Protein AF-A0AAD9LMV4-F1 (afdb_monomer_lite)

Foldseek 3Di:
DDPVVVVVPCVPDDQPQVVLVVVCVVVVNDQLRDEEEAEAEEQDPPDDPPPPSSVVVVVSVVCCCVVGSHHYDYHYDYQDQPPPPDDCVPDPDDDDDDPPPLADQDDDVNHRLCPVCPVPPLLVVLVVLQRSQPLLNVLLSVLVVPDPDPDDNPVSLVSSVVVVCVVCVVVVVCLLVCPQVVVQQVQQFQADQQDDRRPDGPSRVPSVSQWDQPPVSNGIDGRNSSVVVCVPPVHPPPPPDPDDDPVRGDDDDPPPD

Structure (mmCIF, N/CA/C/O backbone):
data_AF-A0AAD9LMV4-F1
#
_entry.id   AF-A0AAD9LMV4-F1
#
loop_
_atom_site.group_PDB
_atom_site.id
_atom_site.type_symbol
_atom_site.label_atom_id
_atom_site.label_alt_id
_atom_site.label_comp_id
_atom_site.label_asym_id
_atom_site.label_entity_id
_atom_site.label_seq_id
_atom_site.pdbx_PDB_ins_code
_atom_site.Cartn_x
_atom_site.Cartn_y
_atom_site.Cartn_z
_atom_site.occupancy
_atom_site.B_iso_or_equiv
_atom_site.auth_seq_id
_atom_site.auth_comp_id
_atom_site.auth_asym_id
_atom_site.auth_atom_id
_atom_site.pdbx_PDB_model_num
ATOM 1 N N . MET A 1 1 ? -17.462 11.420 -9.280 1.00 41.84 1 MET A N 1
ATOM 2 C CA . MET A 1 1 ? -16.706 12.376 -8.448 1.00 41.84 1 MET A CA 1
ATOM 3 C C . MET A 1 1 ? -15.435 11.658 -8.058 1.00 41.84 1 MET A C 1
ATOM 5 O O . MET A 1 1 ? -15.556 10.585 -7.481 1.00 41.84 1 MET A O 1
ATOM 9 N N . ASP A 1 2 ? -14.271 12.150 -8.474 1.00 49.88 2 ASP A N 1
ATOM 10 C CA . ASP A 1 2 ? -13.002 11.527 -8.088 1.00 49.88 2 ASP A CA 1
ATOM 11 C C . ASP A 1 2 ? -12.680 11.810 -6.609 1.00 49.88 2 ASP A C 1
ATOM 13 O O . ASP A 1 2 ? -13.253 12.704 -5.974 1.00 49.88 2 ASP A O 1
ATOM 17 N N . TRP A 1 3 ? -11.806 10.983 -6.038 1.00 44.72 3 TRP A N 1
ATOM 18 C CA . TRP A 1 3 ? -11.438 11.052 -4.625 1.00 44.72 3 TRP A CA 1
ATOM 19 C C . TRP A 1 3 ? -10.753 12.373 -4.261 1.00 44.72 3 TRP A C 1
ATOM 21 O O . TRP A 1 3 ? -10.958 12.883 -3.162 1.00 44.72 3 TRP A O 1
ATOM 31 N N . GLU A 1 4 ? -9.983 12.966 -5.176 1.00 46.62 4 GLU A N 1
ATOM 32 C CA . GLU A 1 4 ? -9.298 14.237 -4.928 1.00 46.62 4 GLU A CA 1
ATOM 33 C C . GLU A 1 4 ? -10.304 15.375 -4.752 1.00 46.62 4 GLU A C 1
ATOM 35 O O . GLU A 1 4 ? -10.246 16.091 -3.751 1.00 46.62 4 GLU A O 1
ATOM 40 N N . SER A 1 5 ? -11.300 15.453 -5.633 1.00 61.81 5 SER A N 1
ATOM 41 C CA . SER A 1 5 ? -12.423 16.387 -5.546 1.00 61.81 5 SER A CA 1
ATOM 42 C C . SER A 1 5 ? -13.204 16.215 -4.242 1.00 61.81 5 SER A C 1
ATOM 44 O O . SER A 1 5 ? -13.506 17.195 -3.566 1.00 61.81 5 SER A O 1
ATOM 46 N N . PHE A 1 6 ? -13.494 14.968 -3.851 1.00 61.12 6 PHE A N 1
ATOM 47 C CA . PHE A 1 6 ? -14.216 14.667 -2.610 1.00 61.12 6 PHE A CA 1
ATOM 48 C C . PHE A 1 6 ? -13.395 15.008 -1.353 1.00 61.12 6 PHE A C 1
ATOM 50 O O . PHE A 1 6 ? -13.915 15.563 -0.385 1.00 61.12 6 PHE A O 1
ATOM 57 N N . SER A 1 7 ? -12.094 14.711 -1.365 1.00 54.44 7 SER A N 1
ATOM 58 C CA . SER A 1 7 ? -11.191 14.952 -0.235 1.00 54.44 7 SER A CA 1
ATOM 59 C C . SER A 1 7 ? -10.903 16.434 0.011 1.00 54.44 7 SER A C 1
ATOM 61 O O . SER A 1 7 ? -10.583 16.802 1.134 1.00 54.44 7 SER A O 1
ATOM 63 N N . GLN A 1 8 ? -11.042 17.303 -0.992 1.00 64.12 8 GLN A N 1
ATOM 64 C CA . GLN A 1 8 ? -10.885 18.750 -0.808 1.00 64.12 8 GLN A CA 1
ATOM 65 C C . GLN A 1 8 ? -12.182 19.446 -0.376 1.00 64.12 8 GLN A C 1
ATOM 67 O O . GLN A 1 8 ? -12.148 20.572 0.125 1.00 64.12 8 GLN A O 1
ATOM 72 N N . GLU A 1 9 ? -13.330 18.784 -0.520 1.00 76.88 9 GLU A N 1
ATOM 73 C CA . GLU A 1 9 ? -14.634 19.329 -0.155 1.00 76.88 9 GLU A CA 1
ATOM 74 C C . GLU A 1 9 ? -14.881 19.159 1.356 1.00 76.88 9 GLU A C 1
ATOM 76 O O . GLU A 1 9 ? -15.645 18.305 1.806 1.00 76.88 9 GLU A O 1
ATOM 81 N N . THR A 1 10 ? -14.220 19.994 2.164 1.00 67.06 10 THR A N 1
ATOM 82 C CA . THR A 1 10 ? -14.278 19.959 3.641 1.00 67.06 10 THR A CA 1
ATOM 83 C C . THR A 1 10 ? -15.691 20.073 4.212 1.00 67.06 10 THR A C 1
ATOM 85 O O . THR A 1 10 ? -15.947 19.603 5.316 1.00 67.06 10 THR A O 1
ATOM 88 N N . SER A 1 11 ? -16.643 20.624 3.455 1.00 71.88 11 SER A N 1
ATOM 89 C CA . SER A 1 11 ? -18.068 20.655 3.813 1.00 71.88 11 SER A CA 1
ATOM 90 C C . SER A 1 11 ? -18.722 19.267 3.873 1.00 71.88 11 SER A C 1
ATOM 92 O O . SER A 1 11 ? -19.758 19.103 4.521 1.00 71.88 11 SER A O 1
ATOM 94 N N . ARG A 1 12 ? -18.133 18.264 3.210 1.00 67.00 12 ARG A N 1
ATOM 95 C CA . ARG A 1 12 ? -18.584 16.863 3.228 1.00 67.00 12 ARG A CA 1
ATOM 96 C C . ARG A 1 12 ? -17.875 16.026 4.277 1.00 67.00 12 ARG A C 1
ATOM 98 O O . ARG A 1 12 ? -18.306 14.908 4.555 1.00 67.00 12 ARG A O 1
ATOM 105 N N . HIS A 1 13 ? -16.810 16.555 4.867 1.00 73.31 13 HIS A N 1
ATOM 106 C CA . HIS A 1 13 ? -16.112 15.884 5.948 1.00 73.31 13 HIS A CA 1
ATOM 107 C C . HIS A 1 13 ? -16.922 16.045 7.222 1.00 73.31 13 HIS A C 1
ATOM 109 O O . HIS A 1 13 ? -17.438 17.115 7.540 1.00 73.31 13 HIS A O 1
ATOM 115 N N . CYS A 1 14 ? -17.053 14.962 7.966 1.00 72.50 14 CYS A N 1
ATOM 116 C CA . CYS A 1 14 ? -17.648 15.009 9.283 1.00 72.50 14 CYS A CA 1
ATOM 117 C C . CYS A 1 14 ? -16.871 14.088 10.206 1.00 72.50 14 CYS A C 1
ATOM 119 O O . CYS A 1 14 ? -16.220 13.141 9.765 1.00 72.50 14 CYS A O 1
ATOM 121 N N . MET A 1 15 ? -16.918 14.402 11.496 1.00 71.81 15 MET A N 1
ATOM 122 C CA . MET A 1 15 ? -16.368 13.508 12.501 1.00 71.81 15 MET A CA 1
ATOM 123 C C . MET A 1 15 ? -17.096 12.161 12.443 1.00 71.81 15 MET A C 1
ATOM 125 O O . MET A 1 15 ? -18.303 12.149 12.181 1.00 71.81 15 MET A O 1
ATOM 129 N N . PRO A 1 16 ? -16.409 11.038 12.714 1.00 71.94 16 PRO A N 1
ATOM 130 C CA . PRO A 1 16 ? -17.022 9.711 12.671 1.00 71.94 16 PRO A CA 1
ATOM 131 C C . PRO A 1 16 ? -18.323 9.604 13.484 1.00 71.94 16 PRO A C 1
ATOM 133 O O . PRO A 1 16 ? -19.300 9.022 13.021 1.00 71.94 16 PRO A O 1
ATOM 136 N N . SER A 1 17 ? -18.388 10.253 14.650 1.00 74.62 17 SER A N 1
ATOM 137 C CA . SER A 1 17 ? -19.598 10.328 15.479 1.00 74.62 17 SER A CA 1
ATOM 138 C C . SER A 1 17 ? -20.761 11.043 14.778 1.00 74.62 17 SER A C 1
ATOM 140 O O . SER A 1 17 ? -21.892 10.561 14.788 1.00 74.62 17 SER A O 1
ATOM 142 N N . ALA A 1 18 ? -20.490 12.156 14.096 1.00 81.88 18 ALA A N 1
ATOM 143 C CA . ALA A 1 18 ? -21.489 12.877 13.312 1.0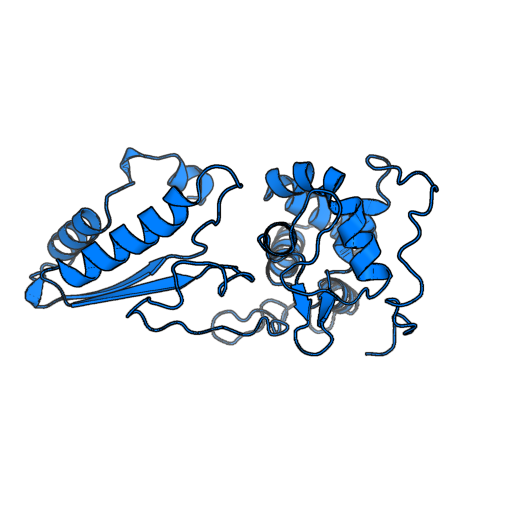0 81.88 18 ALA A CA 1
ATOM 144 C C . ALA A 1 18 ? -21.947 12.082 12.074 1.00 81.88 18 ALA A C 1
ATOM 146 O O . ALA A 1 18 ? -23.105 12.196 11.670 1.00 81.88 18 ALA A O 1
ATOM 147 N N . ALA A 1 19 ? -21.070 11.260 11.487 1.00 81.69 19 ALA A N 1
ATOM 148 C CA . ALA A 1 19 ? -21.434 10.360 10.394 1.00 81.69 19 ALA A CA 1
ATOM 149 C C . ALA A 1 19 ? -22.445 9.296 10.854 1.00 81.69 19 ALA A C 1
ATOM 151 O O . ALA A 1 19 ? -23.429 9.047 10.161 1.00 81.69 19 ALA A O 1
ATOM 152 N N . ILE A 1 20 ? -22.249 8.723 12.045 1.00 83.56 20 ILE A N 1
ATOM 153 C CA . ILE A 1 20 ? -23.156 7.730 12.640 1.00 83.56 20 ILE A CA 1
ATOM 154 C C . ILE A 1 20 ? -24.546 8.330 12.911 1.00 83.56 20 ILE A C 1
ATOM 156 O O . ILE A 1 20 ? -25.556 7.717 12.567 1.00 83.56 20 ILE A O 1
ATOM 160 N N . VAL A 1 21 ? -24.614 9.554 13.448 1.00 84.69 21 VAL A N 1
ATOM 161 C CA . VAL A 1 21 ? -25.894 10.257 13.667 1.00 84.69 21 VAL A CA 1
ATOM 162 C C . VAL A 1 21 ? -26.628 10.485 12.344 1.00 84.69 21 VAL A C 1
ATOM 164 O O . VAL A 1 21 ? -27.806 10.151 12.227 1.00 84.69 21 VAL A O 1
ATOM 167 N N . LYS A 1 22 ? -25.920 10.959 11.311 1.00 85.06 22 LYS A N 1
ATOM 168 C CA . LYS A 1 22 ? -26.497 11.110 9.966 1.00 85.06 22 LYS A CA 1
ATOM 169 C C . LYS A 1 22 ? -26.985 9.780 9.388 1.00 85.06 22 LYS A C 1
ATOM 171 O O . LYS A 1 22 ? -28.022 9.747 8.735 1.00 85.06 22 LYS A O 1
ATOM 176 N N . LEU A 1 23 ? -26.272 8.677 9.623 1.00 83.88 23 LEU A N 1
ATOM 177 C CA . LEU A 1 23 ? -26.709 7.349 9.180 1.00 83.88 23 LEU A CA 1
ATOM 178 C C . LEU A 1 23 ? -28.004 6.915 9.881 1.00 83.88 23 LEU A C 1
ATOM 180 O O . LEU A 1 23 ? -28.893 6.387 9.215 1.00 83.88 23 LEU A O 1
ATOM 184 N N . SER A 1 24 ? -28.149 7.181 11.181 1.00 86.44 24 SER A N 1
ATOM 185 C CA . SER A 1 24 ? -29.401 6.955 11.926 1.00 86.44 24 SER A CA 1
ATOM 186 C C . SER A 1 24 ? -30.565 7.744 11.320 1.00 86.44 24 SER A C 1
ATOM 188 O O . SER A 1 24 ? -31.634 7.187 11.078 1.00 86.44 24 SER A O 1
ATOM 190 N N . GLU A 1 25 ? -30.354 9.023 10.999 1.00 88.12 25 GLU A N 1
ATOM 191 C CA . GLU A 1 25 ? -31.371 9.870 10.355 1.00 88.12 25 GLU A CA 1
ATOM 192 C C . GLU A 1 25 ? -31.777 9.350 8.969 1.00 88.12 25 GLU A C 1
ATOM 194 O O . GLU A 1 25 ? -32.965 9.249 8.667 1.00 88.12 25 GLU A O 1
ATOM 199 N N . VAL A 1 26 ? -30.800 8.986 8.133 1.00 88.06 26 VAL A N 1
ATOM 200 C CA . VAL A 1 26 ? -31.040 8.504 6.762 1.00 88.06 26 VAL A CA 1
ATOM 201 C C . VAL A 1 26 ? -31.733 7.143 6.752 1.00 88.06 26 VAL A C 1
ATOM 203 O O . VAL A 1 26 ? -32.603 6.897 5.918 1.00 88.06 26 VAL A O 1
ATOM 206 N N . THR A 1 27 ? -31.354 6.249 7.664 1.00 85.69 27 THR A N 1
ATOM 207 C CA . THR A 1 27 ? -31.910 4.888 7.732 1.00 85.69 27 THR A CA 1
ATOM 208 C C . THR A 1 27 ? -33.190 4.803 8.561 1.00 85.69 27 THR A C 1
ATOM 210 O O . THR A 1 27 ? -33.843 3.761 8.555 1.00 85.69 27 THR A O 1
ATOM 213 N N . GLY A 1 28 ? -33.546 5.862 9.299 1.00 85.94 28 GLY A N 1
ATOM 214 C CA . GLY A 1 28 ? -34.657 5.856 10.254 1.00 85.94 28 GLY A CA 1
ATOM 215 C C . GLY A 1 28 ? -34.473 4.859 11.403 1.00 85.94 28 GLY A C 1
ATOM 216 O O . GLY A 1 28 ? -35.443 4.514 12.079 1.00 85.94 28 GLY A O 1
ATOM 217 N N . THR A 1 29 ? -33.250 4.364 11.607 1.00 88.50 29 THR A N 1
ATOM 218 C CA . THR A 1 29 ? -32.925 3.364 12.627 1.00 88.50 29 THR A CA 1
ATOM 219 C C . THR A 1 29 ? -32.357 4.074 13.841 1.00 88.50 29 THR A C 1
ATOM 221 O O . THR A 1 29 ? -31.493 4.931 13.704 1.00 88.50 29 THR A O 1
ATOM 224 N N . ARG A 1 30 ? -32.827 3.730 15.043 1.00 86.94 30 ARG A N 1
ATOM 225 C CA . ARG A 1 30 ? -32.266 4.293 16.277 1.00 86.94 30 ARG A CA 1
ATOM 226 C C . ARG A 1 30 ? -30.834 3.805 16.448 1.00 86.94 30 ARG A C 1
ATOM 228 O O . ARG A 1 30 ? -30.566 2.634 16.211 1.00 86.94 30 ARG A O 1
ATOM 235 N N . LEU A 1 31 ? -29.953 4.667 16.949 1.00 85.38 31 LEU A N 1
ATOM 236 C CA . LEU A 1 31 ? -28.535 4.353 17.157 1.00 85.38 31 LEU A CA 1
ATOM 237 C C . LEU A 1 31 ? -28.312 3.021 17.891 1.00 85.38 31 LEU A C 1
ATOM 239 O O . LEU A 1 31 ? -27.536 2.194 17.434 1.00 85.38 31 LEU A O 1
ATOM 243 N N . GLN A 1 32 ? -29.062 2.765 18.961 1.00 88.00 32 GLN A N 1
ATOM 244 C CA . GLN A 1 32 ? -28.961 1.543 19.774 1.00 88.00 32 GLN A CA 1
ATOM 245 C C . GLN A 1 32 ? -29.285 0.250 19.008 1.00 88.00 32 GLN A C 1
ATOM 247 O O . GLN A 1 32 ? -28.836 -0.826 19.395 1.00 88.00 32 GLN A O 1
ATOM 252 N N . ASP A 1 33 ? -30.051 0.360 17.922 1.00 88.88 33 ASP A N 1
ATOM 253 C CA . ASP A 1 33 ? -30.461 -0.759 17.075 1.00 88.88 33 ASP A CA 1
ATOM 254 C C . ASP A 1 33 ? -29.509 -0.933 15.865 1.00 88.88 33 ASP A C 1
ATOM 256 O O . ASP A 1 33 ? -29.698 -1.833 15.045 1.00 88.88 33 ASP A O 1
ATOM 260 N N . MET A 1 34 ? -28.486 -0.075 15.723 1.00 87.75 34 MET A N 1
ATOM 261 C CA . MET A 1 34 ? -27.551 -0.084 14.595 1.00 87.75 34 MET A CA 1
ATOM 262 C C . MET A 1 34 ? -26.262 -0.858 14.895 1.00 87.75 34 MET A C 1
ATOM 264 O O . MET A 1 34 ? -25.656 -0.732 15.960 1.00 87.75 34 MET A O 1
ATOM 268 N N . CYS A 1 35 ? -25.795 -1.586 13.879 1.00 87.88 35 CYS A N 1
ATOM 269 C CA . CYS A 1 35 ? -24.441 -2.122 13.782 1.00 87.88 35 CYS A CA 1
ATOM 270 C C . CYS A 1 35 ? -23.691 -1.364 12.682 1.00 87.88 35 CYS A C 1
ATOM 272 O O . CYS A 1 35 ? -24.120 -1.369 11.526 1.00 87.88 35 CYS A O 1
ATOM 274 N N . VAL A 1 36 ? -22.564 -0.743 13.023 1.00 83.44 36 VAL A N 1
ATOM 275 C CA . VAL A 1 36 ? -21.731 0.020 12.089 1.00 83.44 36 VAL A CA 1
ATOM 276 C C . VAL A 1 36 ? -20.363 -0.641 11.978 1.00 83.44 36 VAL A C 1
ATOM 278 O O . VAL A 1 36 ? -19.633 -0.738 12.960 1.00 83.44 36 VAL A O 1
ATOM 281 N N . ILE A 1 37 ? -19.996 -1.062 10.768 1.00 84.62 37 ILE A N 1
ATOM 282 C CA . ILE A 1 37 ? -18.627 -1.477 10.449 1.00 84.62 37 ILE A CA 1
ATOM 283 C C . ILE A 1 37 ? -17.936 -0.285 9.791 1.00 84.62 37 ILE A C 1
ATOM 285 O O . ILE A 1 37 ? -18.273 0.098 8.670 1.00 84.62 37 ILE A O 1
ATOM 289 N N . LEU A 1 38 ? -17.000 0.325 10.511 1.00 82.31 38 LEU A N 1
ATOM 290 C CA . LEU A 1 38 ? -16.216 1.458 10.043 1.00 82.31 38 LEU A CA 1
ATOM 291 C C . LEU A 1 38 ? -14.875 0.957 9.505 1.00 82.31 38 LEU A C 1
ATOM 293 O O . LEU A 1 38 ? -13.986 0.611 10.278 1.00 82.31 38 LEU A O 1
ATOM 297 N N . CYS A 1 39 ? -14.721 0.951 8.184 1.00 79.38 39 CYS A N 1
ATOM 298 C CA . CYS A 1 39 ? -13.455 0.625 7.533 1.00 79.38 39 CYS A CA 1
ATOM 299 C C . CYS A 1 39 ? -12.652 1.907 7.278 1.00 79.38 39 CYS A C 1
ATOM 301 O O . CYS A 1 39 ? -13.062 2.749 6.478 1.00 79.38 39 CYS A O 1
ATOM 303 N N . VAL A 1 40 ? -11.509 2.048 7.945 1.00 74.94 40 VAL A N 1
ATOM 304 C CA . VAL A 1 40 ? -10.547 3.133 7.729 1.00 74.94 40 VAL A CA 1
ATOM 305 C C . VAL A 1 40 ? -9.370 2.580 6.940 1.00 74.94 40 VAL A C 1
ATOM 307 O O . VAL A 1 40 ? -8.532 1.854 7.474 1.00 74.94 40 VAL A O 1
ATOM 310 N N . ASP A 1 41 ? -9.322 2.906 5.653 1.00 67.31 41 ASP A N 1
ATOM 311 C CA . ASP A 1 41 ? -8.237 2.462 4.786 1.00 67.31 41 ASP A CA 1
ATOM 312 C C . ASP A 1 41 ? -7.026 3.403 4.873 1.00 67.31 41 ASP A C 1
ATOM 314 O O . ASP A 1 41 ? -7.177 4.627 4.919 1.00 67.31 41 ASP A O 1
ATOM 318 N N . ARG A 1 42 ? -5.824 2.817 4.868 1.00 60.56 42 ARG A N 1
ATOM 319 C CA . ARG A 1 42 ? -4.518 3.490 4.800 1.00 60.56 42 ARG A CA 1
ATOM 320 C C . ARG A 1 42 ? -4.347 4.593 5.840 1.00 60.56 42 ARG A C 1
ATOM 322 O O . ARG A 1 42 ? -4.086 5.741 5.477 1.00 60.56 42 ARG A O 1
ATOM 329 N N . LEU A 1 43 ? -4.429 4.249 7.126 1.00 65.56 43 LEU A N 1
ATOM 330 C CA . LEU A 1 43 ? -4.032 5.168 8.194 1.00 65.56 43 LEU A CA 1
ATOM 331 C C . LEU A 1 43 ? -2.576 5.600 7.942 1.00 65.56 43 LEU A C 1
ATOM 333 O O . LEU A 1 43 ? -1.666 4.765 8.003 1.00 65.56 43 LEU A O 1
ATOM 337 N N . PRO A 1 44 ? -2.328 6.870 7.580 1.00 53.59 44 PRO A N 1
ATOM 338 C CA . PRO A 1 44 ? -1.008 7.267 7.150 1.00 53.59 44 PRO A CA 1
ATOM 339 C C . PRO A 1 44 ? -0.114 7.380 8.382 1.00 53.59 44 PRO A C 1
ATOM 341 O O . PRO A 1 44 ? -0.355 8.221 9.246 1.00 53.59 44 PRO A O 1
ATOM 344 N N . LYS A 1 45 ? 0.989 6.627 8.416 1.00 53.06 45 LYS A N 1
ATOM 345 C CA . LYS A 1 45 ? 2.186 7.066 9.145 1.00 53.06 45 LYS A CA 1
ATOM 346 C C . LYS A 1 45 ? 2.764 8.243 8.346 1.00 53.06 45 LYS A C 1
ATOM 348 O O . LYS A 1 45 ? 3.685 8.083 7.546 1.00 53.06 45 LYS A O 1
ATOM 353 N N . ARG A 1 46 ? 2.084 9.400 8.392 1.00 44.16 46 ARG A N 1
ATOM 354 C CA . ARG A 1 46 ? 2.542 10.622 7.714 1.00 44.16 46 ARG A CA 1
ATOM 355 C C . ARG A 1 46 ? 3.896 11.008 8.303 1.00 44.16 46 ARG A C 1
ATOM 357 O O . ARG A 1 46 ? 4.190 10.694 9.448 1.00 44.16 46 ARG A O 1
ATOM 364 N N . ASP A 1 47 ? 4.723 11.612 7.458 1.00 42.53 47 ASP A N 1
ATOM 365 C CA . ASP A 1 47 ? 6.145 11.863 7.681 1.00 42.53 47 ASP A CA 1
ATOM 366 C C . ASP A 1 47 ? 6.513 12.219 9.139 1.00 42.53 47 ASP A C 1
ATOM 368 O O . ASP A 1 47 ? 6.027 13.215 9.655 1.00 42.53 47 ASP A O 1
ATOM 372 N N . PHE A 1 48 ? 7.368 11.383 9.746 1.00 46.09 48 PHE A N 1
ATOM 373 C CA . PHE A 1 48 ? 8.544 11.588 10.629 1.00 46.09 48 PHE A CA 1
ATOM 374 C C . PHE A 1 48 ? 8.615 12.713 11.669 1.00 46.09 48 PHE A C 1
ATOM 376 O O . PHE A 1 48 ? 9.527 12.678 12.489 1.00 46.09 48 PHE A O 1
ATOM 383 N N . GLU A 1 49 ? 7.717 13.687 11.685 1.00 42.91 49 GLU A N 1
ATOM 384 C CA . GLU A 1 49 ? 7.771 14.805 12.625 1.00 42.91 49 GLU A CA 1
ATOM 385 C C . GLU A 1 49 ? 6.645 14.762 13.661 1.00 42.91 49 GLU A C 1
ATOM 387 O O . GLU A 1 49 ? 6.832 15.296 14.748 1.00 42.91 49 GLU A O 1
ATOM 392 N N . ASN A 1 50 ? 5.529 14.070 13.389 1.00 43.31 50 ASN A N 1
ATOM 393 C CA . ASN A 1 50 ? 4.403 13.961 14.321 1.00 43.31 50 ASN A CA 1
ATOM 394 C C . ASN A 1 50 ? 3.812 12.539 14.347 1.00 43.31 50 ASN A C 1
ATOM 396 O O . ASN A 1 50 ? 2.758 12.288 13.762 1.00 43.31 50 ASN A O 1
ATOM 400 N N . ASP A 1 51 ? 4.422 11.624 15.110 1.00 50.25 51 ASP A N 1
ATOM 401 C CA . ASP A 1 51 ? 3.800 10.331 15.480 1.00 50.25 51 ASP A CA 1
ATOM 402 C C . ASP A 1 51 ? 2.394 10.511 16.106 1.00 50.25 51 ASP A C 1
ATOM 404 O O . ASP A 1 51 ? 1.555 9.609 16.081 1.00 50.25 51 ASP A O 1
ATOM 408 N N . LEU A 1 52 ? 2.111 11.714 16.615 1.00 53.50 52 LEU A N 1
ATOM 409 C CA . LEU A 1 52 ? 0.833 12.155 17.173 1.00 53.50 52 LEU A CA 1
ATOM 410 C C . LEU A 1 52 ? -0.373 11.971 16.237 1.00 53.50 52 LEU A C 1
ATOM 412 O O . LEU A 1 52 ? -1.461 11.707 16.741 1.00 53.50 52 LEU A O 1
ATOM 416 N N . ASP A 1 53 ? -0.219 12.072 14.913 1.00 62.75 53 ASP A N 1
ATOM 417 C CA . ASP A 1 53 ? -1.373 12.025 13.998 1.00 62.75 53 ASP A CA 1
ATOM 418 C C . ASP A 1 53 ? -1.916 10.598 13.815 1.00 62.75 53 ASP A C 1
ATOM 420 O O . ASP A 1 53 ? -3.131 10.389 13.792 1.00 62.75 53 ASP A O 1
ATOM 424 N N . PHE A 1 54 ? -1.031 9.597 13.734 1.00 68.62 54 PHE A N 1
ATOM 425 C CA . PHE A 1 54 ? -1.433 8.190 13.624 1.00 68.62 54 PHE A CA 1
ATOM 426 C C . PHE A 1 54 ? -2.072 7.700 14.927 1.00 68.62 54 PHE A C 1
ATOM 428 O O . PHE A 1 54 ? -3.193 7.188 14.922 1.00 68.62 54 PHE A O 1
ATOM 435 N N . TYR A 1 55 ? -1.387 7.907 16.057 1.00 70.31 55 TYR A N 1
ATOM 436 C CA . TYR A 1 55 ? -1.897 7.495 17.365 1.00 70.31 55 TYR A CA 1
ATOM 437 C C . TYR A 1 55 ? -3.121 8.307 17.790 1.00 70.31 55 TYR A C 1
ATOM 439 O O . TYR A 1 55 ? -4.031 7.755 18.402 1.00 70.31 55 TYR A O 1
ATOM 447 N N . GLY A 1 56 ? -3.200 9.583 17.408 1.00 70.50 56 GLY A N 1
ATOM 448 C CA . GLY A 1 56 ? -4.389 10.408 17.596 1.00 70.50 56 GLY A CA 1
ATOM 449 C C . GLY A 1 56 ? -5.592 9.874 16.821 1.00 70.50 56 GLY A C 1
ATOM 450 O O . GLY A 1 56 ? -6.681 9.768 17.382 1.00 70.50 56 GLY A O 1
ATOM 451 N N . ALA A 1 57 ? -5.401 9.464 15.563 1.00 74.62 57 ALA A N 1
ATOM 452 C CA . ALA A 1 57 ? -6.459 8.846 14.769 1.00 74.62 57 ALA A CA 1
ATOM 453 C C . ALA A 1 57 ? -6.893 7.485 15.340 1.00 74.62 57 ALA A C 1
ATOM 455 O O . ALA A 1 57 ? -8.090 7.214 15.433 1.00 74.62 57 ALA A O 1
ATOM 456 N N . LEU A 1 58 ? -5.948 6.652 15.786 1.00 75.94 58 LEU A N 1
ATOM 457 C CA . LEU A 1 58 ? -6.264 5.382 16.438 1.00 75.94 58 LEU A CA 1
ATOM 458 C C . LEU A 1 58 ? -7.009 5.587 17.767 1.00 75.94 58 LEU A C 1
ATOM 460 O O . LEU A 1 58 ? -8.000 4.905 18.024 1.00 75.94 58 LEU A O 1
ATOM 464 N N . ASN A 1 59 ? -6.577 6.551 18.584 1.00 76.06 59 ASN A N 1
ATOM 465 C CA . ASN A 1 59 ? -7.245 6.893 19.836 1.00 76.06 59 ASN A CA 1
ATOM 466 C C . ASN A 1 59 ? -8.659 7.430 19.584 1.00 76.06 59 ASN A C 1
ATOM 468 O O . ASN A 1 59 ? -9.594 6.997 20.244 1.00 76.06 59 ASN A O 1
ATOM 472 N N . ALA A 1 60 ? -8.850 8.286 18.577 1.00 77.94 60 ALA A N 1
ATOM 473 C CA . ALA A 1 60 ? -10.175 8.771 18.192 1.00 77.94 60 ALA A CA 1
ATOM 474 C C . ALA A 1 60 ? -11.113 7.633 17.746 1.00 77.94 60 ALA A C 1
ATOM 476 O O . ALA A 1 60 ? -12.304 7.651 18.058 1.00 77.94 60 ALA A O 1
ATOM 477 N N . LEU A 1 61 ? -10.592 6.619 17.044 1.00 80.12 61 LEU A N 1
ATOM 478 C CA . LEU A 1 61 ? -11.363 5.421 16.690 1.00 80.12 61 LEU A CA 1
ATOM 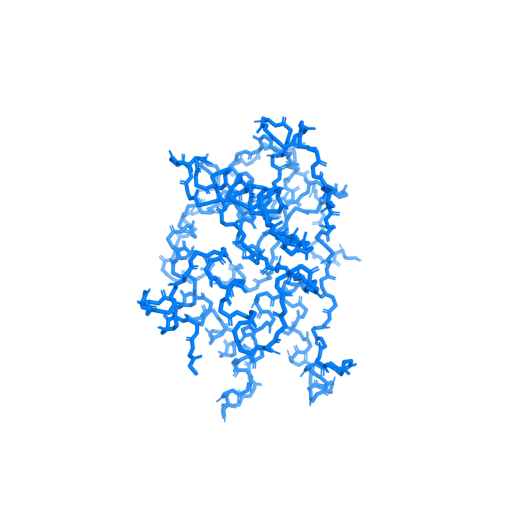479 C C . LEU A 1 61 ? -11.694 4.571 17.919 1.00 80.12 61 LEU A C 1
ATOM 481 O O . LEU A 1 61 ? -12.822 4.097 18.044 1.00 80.12 61 LEU A O 1
ATOM 485 N N . ALA A 1 62 ? -10.742 4.395 18.835 1.00 78.19 62 ALA A N 1
ATOM 486 C CA . ALA A 1 62 ? -10.972 3.674 20.082 1.00 78.19 62 ALA A CA 1
ATOM 487 C C . ALA A 1 62 ? -12.019 4.385 20.955 1.00 78.19 62 ALA A C 1
ATOM 489 O O . ALA A 1 62 ? -12.947 3.750 21.451 1.00 78.19 62 ALA A O 1
ATOM 490 N N . GLU A 1 63 ? -11.921 5.707 21.093 1.00 80.06 63 GLU A N 1
ATOM 491 C CA . GLU A 1 63 ? -12.915 6.537 21.771 1.00 80.06 63 GLU A CA 1
ATOM 492 C C . GLU A 1 63 ? -14.287 6.410 21.109 1.00 80.06 63 GLU A C 1
ATOM 494 O O . GLU A 1 63 ? -15.276 6.223 21.813 1.00 80.06 63 GLU A O 1
ATOM 499 N N . LEU A 1 64 ? -14.366 6.431 19.774 1.00 83.00 64 LEU A N 1
ATOM 500 C CA . LEU A 1 64 ? -15.621 6.223 19.050 1.00 83.00 64 LEU A CA 1
ATOM 501 C C . LEU A 1 64 ? -16.256 4.871 19.387 1.00 83.00 64 LEU A C 1
ATOM 503 O O . LEU A 1 64 ? -17.435 4.821 19.721 1.00 83.00 64 LEU A O 1
ATOM 507 N N . VAL A 1 65 ? -15.486 3.783 19.316 1.00 83.88 65 VAL A N 1
ATOM 508 C CA . VAL A 1 65 ? -15.976 2.433 19.637 1.00 83.88 65 VAL A CA 1
ATOM 509 C C . VAL A 1 65 ? -16.450 2.356 21.090 1.00 83.88 65 VAL A C 1
ATOM 511 O O . VAL A 1 65 ? -17.493 1.770 21.360 1.00 83.88 65 VAL A O 1
ATOM 514 N N . ASN A 1 66 ? -15.725 2.987 22.016 1.00 82.50 66 ASN A N 1
ATOM 515 C CA . ASN A 1 66 ? -16.031 2.935 23.446 1.00 82.50 66 ASN A CA 1
ATOM 516 C C . ASN A 1 66 ? -17.199 3.839 23.870 1.00 82.50 66 ASN A C 1
ATOM 518 O O . ASN A 1 66 ? -17.841 3.563 24.881 1.00 82.50 66 ASN A O 1
ATOM 522 N N . THR A 1 67 ? -17.449 4.934 23.149 1.00 83.00 67 THR A N 1
ATOM 523 C CA . THR A 1 67 ? -18.444 5.957 23.529 1.00 83.00 67 THR A CA 1
ATOM 524 C C . THR A 1 67 ? -19.712 5.930 22.682 1.00 83.00 67 THR A C 1
ATOM 526 O O . THR A 1 67 ? -20.669 6.631 23.010 1.00 83.00 67 THR A O 1
ATOM 529 N N . SER A 1 68 ? -19.743 5.145 21.603 1.00 82.19 68 SER A N 1
ATOM 530 C CA . SER A 1 68 ? -20.906 5.085 20.723 1.00 82.19 68 SER A CA 1
ATOM 531 C C . SER A 1 68 ? -22.100 4.402 21.391 1.00 82.19 68 SER A C 1
ATOM 533 O O . SER A 1 68 ? -21.971 3.383 22.066 1.00 82.19 68 SER A O 1
ATOM 535 N N . GLU A 1 69 ? -23.293 4.941 21.141 1.00 84.38 69 GLU A N 1
ATOM 536 C CA . GLU A 1 69 ? -24.558 4.301 21.517 1.00 84.38 69 GLU A CA 1
ATOM 537 C C . GLU A 1 69 ? -24.936 3.143 20.581 1.00 84.38 69 GLU A C 1
ATOM 539 O O . GLU A 1 69 ? -25.787 2.328 20.934 1.00 84.38 69 GLU A O 1
ATOM 544 N N . CYS A 1 70 ? -24.329 3.067 19.390 1.00 85.31 70 CYS A N 1
ATOM 545 C CA . CYS A 1 70 ? -24.501 1.953 18.459 1.00 85.31 70 CYS A CA 1
ATOM 546 C C . CYS A 1 70 ? -23.368 0.931 18.596 1.00 85.31 70 CYS A C 1
ATOM 548 O O . CYS A 1 70 ? -22.263 1.269 19.023 1.00 85.31 70 CYS A O 1
ATOM 550 N N . TRP A 1 71 ? -23.592 -0.309 18.156 1.00 85.81 71 TRP A N 1
ATOM 551 C CA . TRP A 1 71 ? -22.515 -1.298 18.109 1.00 85.81 71 TRP A CA 1
ATOM 552 C C . TRP A 1 71 ? -21.566 -0.968 16.949 1.00 85.81 71 TRP A C 1
ATOM 554 O O . TRP A 1 71 ? -21.972 -1.003 15.786 1.00 85.81 71 TRP A O 1
ATOM 564 N N . VAL A 1 72 ? -20.318 -0.596 17.254 1.00 84.12 72 VAL A N 1
ATOM 565 C CA . VAL A 1 72 ? -19.313 -0.194 16.255 1.00 84.12 72 VAL A CA 1
ATOM 566 C C . VAL A 1 72 ? -18.168 -1.198 16.214 1.00 84.12 72 VAL A C 1
ATOM 568 O O . VAL A 1 72 ? -17.553 -1.491 17.236 1.00 84.12 72 VAL A O 1
ATOM 571 N N . ILE A 1 73 ? -17.829 -1.658 15.012 1.00 83.56 73 ILE A N 1
ATOM 572 C CA . ILE A 1 73 ? -16.573 -2.352 14.723 1.00 83.56 73 ILE A CA 1
ATOM 573 C C . ILE A 1 73 ? -15.734 -1.419 13.853 1.00 83.56 73 ILE A C 1
ATOM 575 O O . ILE A 1 73 ? -16.087 -1.168 12.703 1.00 83.56 73 ILE A O 1
ATOM 579 N N . ALA A 1 74 ? -14.626 -0.906 14.387 1.00 80.94 74 ALA A N 1
ATOM 580 C CA . ALA A 1 74 ? -13.655 -0.147 13.606 1.00 80.94 74 ALA A CA 1
ATOM 581 C C . ALA A 1 74 ? -12.549 -1.083 13.102 1.00 80.94 74 ALA A C 1
ATOM 583 O O . ALA A 1 74 ? -11.894 -1.758 13.893 1.00 80.94 74 ALA A O 1
ATOM 584 N N . ILE A 1 75 ? -12.343 -1.116 11.787 1.00 80.94 75 ILE A N 1
ATOM 585 C CA . ILE A 1 75 ? -11.276 -1.865 11.122 1.00 80.94 75 ILE A CA 1
ATOM 586 C C . ILE A 1 75 ? -10.362 -0.840 10.465 1.00 80.94 75 ILE A C 1
ATOM 588 O O . ILE A 1 75 ? -10.814 -0.070 9.621 1.00 80.94 75 ILE A O 1
ATOM 592 N N . CYS A 1 76 ? -9.086 -0.828 10.835 1.00 75.50 76 CYS A N 1
ATOM 593 C CA . CYS A 1 76 ? -8.092 0.040 10.219 1.00 75.50 76 CYS A CA 1
ATOM 594 C C . CYS A 1 76 ? -7.003 -0.769 9.514 1.00 75.50 76 CYS A C 1
ATOM 596 O O . CYS A 1 76 ? -6.504 -1.749 10.067 1.00 75.50 76 CYS A O 1
ATOM 598 N N . SER A 1 77 ? -6.600 -0.330 8.321 1.00 73.38 77 SER A N 1
ATOM 599 C CA . SER A 1 77 ? -5.405 -0.834 7.639 1.00 73.38 77 SER A CA 1
ATOM 600 C C . SER A 1 77 ? -4.264 0.185 7.761 1.00 73.38 77 SER A C 1
ATOM 602 O O . SER A 1 77 ? -4.459 1.392 7.594 1.00 73.38 77 SER A O 1
ATOM 604 N N . ALA A 1 78 ? -3.059 -0.292 8.069 1.00 69.12 78 ALA A N 1
ATOM 605 C CA . ALA A 1 78 ? -1.843 0.517 8.109 1.00 69.12 78 ALA A CA 1
ATOM 606 C C . ALA A 1 78 ? -0.642 -0.325 7.655 1.00 69.12 78 ALA A C 1
ATOM 608 O O . ALA A 1 78 ? -0.625 -1.541 7.836 1.00 69.12 78 ALA A O 1
ATOM 609 N N . THR A 1 79 ? 0.362 0.316 7.059 1.00 65.69 79 THR A N 1
ATOM 610 C CA . THR A 1 79 ? 1.623 -0.330 6.664 1.00 65.69 79 THR A CA 1
ATOM 611 C C . THR A 1 79 ? 2.712 0.112 7.636 1.00 65.69 79 THR A C 1
ATOM 613 O O . THR A 1 79 ? 3.245 1.212 7.499 1.00 65.69 79 THR A O 1
ATOM 616 N N . ILE A 1 80 ? 2.987 -0.712 8.649 1.00 63.41 80 ILE A N 1
ATOM 617 C CA . ILE A 1 80 ? 3.942 -0.436 9.733 1.00 63.41 80 ILE A CA 1
ATOM 618 C C . ILE A 1 80 ? 4.784 -1.698 9.941 1.00 63.41 80 ILE A C 1
ATOM 620 O O . ILE A 1 80 ? 4.213 -2.766 10.146 1.00 63.41 80 ILE A O 1
ATOM 624 N N . TYR A 1 81 ? 6.109 -1.578 9.868 1.00 56.97 81 TYR A N 1
ATOM 625 C CA . TYR A 1 81 ? 7.055 -2.666 10.127 1.00 56.97 81 TYR A CA 1
ATOM 626 C C . TYR A 1 81 ? 7.649 -2.591 11.536 1.00 56.97 81 TYR A C 1
ATOM 628 O O . TYR A 1 81 ? 7.833 -3.636 12.146 1.00 56.97 81 TYR A O 1
ATOM 636 N N . ASP A 1 82 ? 7.887 -1.398 12.090 1.00 56.09 82 ASP A N 1
ATOM 637 C CA . ASP A 1 82 ? 8.299 -1.264 13.497 1.00 56.09 82 ASP A CA 1
ATOM 638 C C . ASP A 1 82 ? 7.067 -1.170 14.411 1.00 56.09 82 ASP A C 1
ATOM 640 O O . ASP A 1 82 ? 6.551 -0.083 14.694 1.00 56.09 82 ASP A O 1
ATOM 644 N N . LEU A 1 83 ? 6.542 -2.334 14.802 1.00 52.12 83 LEU A N 1
ATOM 645 C CA . LEU A 1 83 ? 5.464 -2.447 15.790 1.00 52.12 83 LEU A CA 1
ATOM 646 C C . LEU A 1 83 ? 6.006 -2.579 17.225 1.00 52.12 83 LEU A C 1
ATOM 648 O O . LEU A 1 83 ? 5.273 -2.318 18.182 1.00 52.12 83 LEU A O 1
ATOM 652 N N . GLU A 1 84 ? 7.263 -3.015 17.370 1.00 47.47 84 GLU A N 1
ATOM 653 C CA . GLU A 1 84 ? 7.864 -3.380 18.655 1.00 47.47 84 GLU A CA 1
ATOM 654 C C . GLU A 1 84 ? 8.354 -2.152 19.441 1.00 47.47 84 GLU A C 1
ATOM 656 O O . GLU A 1 84 ? 8.218 -2.123 20.666 1.00 47.47 84 GLU A O 1
ATOM 661 N N . ASN A 1 85 ? 8.821 -1.083 18.779 1.00 46.03 85 ASN A N 1
ATOM 662 C CA . ASN A 1 85 ? 9.350 0.102 19.468 1.00 46.03 85 ASN A CA 1
ATOM 663 C C . ASN A 1 85 ? 8.301 1.174 19.818 1.00 46.03 85 ASN A C 1
ATOM 665 O O . ASN A 1 85 ? 8.497 2.361 19.558 1.00 46.03 85 ASN A O 1
ATOM 669 N N . ASN A 1 86 ? 7.288 0.768 20.588 1.00 48.44 86 ASN A N 1
ATOM 670 C CA . ASN A 1 86 ? 6.407 1.598 21.434 1.00 48.44 86 ASN A CA 1
ATOM 671 C C . ASN A 1 86 ? 4.999 1.893 20.881 1.00 48.44 86 ASN A C 1
ATOM 673 O O . ASN A 1 86 ? 4.832 2.570 19.872 1.00 48.44 86 ASN A O 1
ATOM 677 N N . SER A 1 87 ? 3.997 1.490 21.682 1.00 51.16 87 SER A N 1
ATOM 678 C CA . SER A 1 87 ? 2.599 1.967 21.767 1.00 51.16 87 SER A CA 1
ATOM 679 C C . SER A 1 87 ? 1.486 1.026 21.288 1.00 51.16 87 SER A C 1
ATOM 681 O O . SER A 1 87 ? 0.366 1.182 21.772 1.00 51.16 87 SER A O 1
ATOM 683 N N . LEU A 1 88 ? 1.734 0.064 20.394 1.00 52.22 88 LEU A N 1
ATOM 684 C CA . LEU A 1 88 ? 0.689 -0.881 19.946 1.00 52.22 88 LEU A CA 1
ATOM 685 C C . LEU A 1 88 ? 0.758 -2.254 20.621 1.00 52.22 88 LEU A C 1
ATOM 687 O O . LEU A 1 88 ? -0.239 -2.962 20.631 1.00 52.22 88 LEU A O 1
ATOM 691 N N . ALA A 1 89 ? 1.892 -2.635 21.210 1.00 51.19 89 ALA A N 1
ATOM 692 C CA . ALA A 1 89 ? 2.012 -3.916 21.914 1.00 51.19 89 ALA A CA 1
ATOM 693 C C . ALA A 1 89 ? 1.079 -4.015 23.142 1.00 51.19 89 ALA A C 1
ATOM 695 O O . ALA A 1 89 ? 0.607 -5.101 23.468 1.00 51.19 89 ALA A O 1
ATOM 696 N N . ASP A 1 90 ? 0.763 -2.876 23.769 1.00 53.69 90 ASP A N 1
ATOM 697 C CA . ASP A 1 90 ? -0.167 -2.770 24.905 1.00 53.69 90 ASP A CA 1
ATOM 698 C C . ASP A 1 90 ? -1.614 -2.456 24.472 1.00 53.69 90 ASP A C 1
ATOM 700 O O . ASP A 1 90 ? -2.493 -2.212 25.305 1.00 53.69 90 ASP A O 1
ATOM 704 N N . ALA A 1 91 ? -1.877 -2.432 23.162 1.00 59.94 91 ALA A N 1
ATOM 705 C CA . ALA A 1 91 ? -3.207 -2.225 22.614 1.00 59.94 91 ALA A CA 1
ATOM 706 C C . ALA A 1 91 ? -4.130 -3.381 23.034 1.00 59.94 91 ALA A C 1
ATOM 708 O O . ALA A 1 91 ? -3.827 -4.555 22.834 1.00 59.94 91 ALA A O 1
ATOM 709 N N . THR A 1 92 ? -5.302 -3.054 23.580 1.00 61.19 92 THR A N 1
ATOM 710 C CA . THR A 1 92 ? -6.361 -4.052 23.844 1.00 61.19 92 THR A CA 1
ATOM 711 C C . THR A 1 92 ? -7.110 -4.451 22.568 1.00 61.19 92 THR A C 1
ATOM 713 O O . THR A 1 92 ? -7.943 -5.358 22.582 1.00 61.19 92 THR A O 1
ATOM 716 N N . GLN A 1 93 ? -6.823 -3.767 21.460 1.00 69.38 93 GLN A N 1
ATOM 717 C CA . GLN A 1 93 ? -7.384 -4.008 20.143 1.00 69.38 93 GLN A CA 1
ATOM 718 C C . GLN A 1 93 ? -6.815 -5.288 19.519 1.00 69.38 93 GLN A C 1
ATOM 720 O O . GLN A 1 93 ? -5.640 -5.616 19.674 1.00 69.38 93 GLN A O 1
ATOM 725 N N . TRP A 1 94 ? -7.642 -5.999 18.749 1.00 67.38 94 TRP A N 1
ATOM 726 C CA . TRP A 1 94 ? -7.174 -7.153 17.988 1.00 67.38 94 TRP A CA 1
ATOM 727 C C . TRP A 1 94 ? -6.308 -6.681 16.817 1.00 67.38 94 TRP A C 1
ATOM 729 O O . TRP A 1 94 ? -6.807 -6.095 15.857 1.00 67.38 94 TRP A O 1
ATOM 739 N N . ILE A 1 95 ? -5.010 -6.964 16.889 1.00 68.38 95 ILE A N 1
ATOM 740 C CA . ILE A 1 95 ? -4.062 -6.704 15.805 1.00 68.38 95 ILE A CA 1
ATOM 741 C C . ILE A 1 95 ? -3.942 -7.962 14.943 1.00 68.38 95 ILE A C 1
ATOM 743 O O . ILE A 1 95 ? -3.633 -9.045 15.438 1.00 68.38 95 ILE A O 1
ATOM 747 N N . CYS A 1 96 ? -4.191 -7.822 13.642 1.00 66.94 96 CYS A N 1
ATOM 748 C CA . CYS A 1 96 ? -3.961 -8.875 12.660 1.00 66.94 96 CYS A CA 1
ATOM 749 C C . CYS A 1 96 ? -2.873 -8.410 11.693 1.00 66.94 96 CYS A C 1
ATOM 751 O O . CYS A 1 96 ? -3.080 -7.470 10.926 1.00 66.94 96 CYS A O 1
ATOM 753 N N . GLN A 1 97 ? -1.715 -9.067 11.736 1.00 63.47 97 GLN A N 1
ATOM 754 C CA . GLN A 1 97 ? -0.704 -8.902 10.701 1.00 63.47 97 GLN A CA 1
ATOM 755 C C . GLN A 1 97 ? -1.197 -9.614 9.445 1.00 63.47 97 GLN A C 1
ATOM 757 O O . GLN A 1 97 ? -1.302 -10.841 9.405 1.00 63.47 97 GLN A O 1
ATOM 762 N N . VAL A 1 98 ? -1.546 -8.829 8.430 1.00 61.09 98 VAL A N 1
ATOM 763 C CA . VAL A 1 98 ? -1.880 -9.370 7.118 1.00 61.09 98 VAL A CA 1
ATOM 764 C C . VAL A 1 98 ? -0.559 -9.557 6.378 1.00 61.09 98 VAL A C 1
ATOM 766 O O . VAL A 1 98 ? 0.108 -8.556 6.109 1.00 61.09 98 VAL A O 1
ATOM 769 N N . PRO A 1 99 ? -0.149 -10.797 6.055 1.00 56.31 99 PRO A N 1
ATOM 770 C CA . PRO A 1 99 ? 1.078 -11.007 5.308 1.00 56.31 99 PRO A CA 1
ATOM 771 C C . PRO A 1 99 ? 0.974 -10.277 3.972 1.00 56.31 99 PRO A C 1
ATOM 773 O O . PRO A 1 99 ? -0.058 -10.354 3.293 1.00 56.31 99 PRO A O 1
ATOM 776 N N . THR A 1 100 ? 2.052 -9.600 3.575 1.00 54.91 100 THR A N 1
ATOM 777 C CA . THR A 1 100 ? 2.223 -9.029 2.233 1.00 54.91 100 THR A CA 1
ATOM 778 C C . THR A 1 100 ? 2.346 -10.164 1.216 1.00 54.91 100 THR A C 1
ATOM 780 O O . THR A 1 100 ? 3.406 -10.437 0.662 1.00 54.91 100 THR A O 1
ATOM 783 N N . THR A 1 101 ? 1.257 -10.899 1.012 1.00 48.91 101 THR A N 1
ATOM 784 C CA . THR A 1 101 ? 1.169 -11.929 -0.013 1.00 48.91 101 THR A CA 1
ATOM 785 C C . THR A 1 101 ? 1.272 -11.260 -1.375 1.00 48.91 101 THR A C 1
ATOM 787 O O . THR A 1 101 ? 0.772 -10.151 -1.592 1.00 48.91 101 THR A O 1
ATOM 790 N N . THR A 1 102 ? 1.967 -11.920 -2.299 1.00 53.12 102 THR A N 1
ATOM 791 C CA . THR A 1 102 ? 1.903 -11.588 -3.719 1.00 53.12 102 THR A CA 1
ATOM 792 C C . THR A 1 102 ? 0.431 -11.595 -4.096 1.00 53.12 102 THR A C 1
ATOM 794 O O . THR A 1 102 ? -0.216 -12.640 -4.023 1.00 53.12 102 THR A O 1
ATOM 797 N N . LEU A 1 103 ? -0.121 -10.422 -4.404 1.00 54.34 103 LEU A N 1
ATOM 798 C CA . LEU A 1 103 ? -1.524 -10.332 -4.765 1.00 54.34 103 LEU A CA 1
ATOM 799 C C . LEU A 1 103 ? -1.678 -11.109 -6.071 1.00 54.34 103 LEU A C 1
ATOM 801 O O . LEU A 1 103 ? -1.020 -10.797 -7.066 1.00 54.34 103 LEU A O 1
ATOM 805 N N . SER A 1 104 ? -2.516 -12.146 -6.040 1.00 58.31 104 SER A N 1
ATOM 806 C CA . SER A 1 104 ? -3.072 -12.734 -7.254 1.00 58.31 104 SER A CA 1
ATOM 807 C C . SER A 1 104 ? -3.737 -11.637 -8.084 1.00 58.31 104 SER A C 1
ATOM 809 O O . SER A 1 104 ? -4.044 -10.561 -7.558 1.00 58.31 104 SER A O 1
ATOM 811 N N . HIS A 1 105 ? -3.976 -11.903 -9.369 1.00 63.62 105 HIS A N 1
ATOM 812 C CA . HIS A 1 105 ? -4.645 -10.936 -10.233 1.00 63.62 105 HIS A CA 1
ATOM 813 C C . HIS A 1 105 ? -5.901 -10.382 -9.545 1.00 63.62 105 HIS A C 1
ATOM 815 O O . HIS A 1 105 ? -6.665 -11.157 -8.950 1.00 63.62 105 HIS A O 1
ATOM 821 N N . PRO A 1 106 ? -6.091 -9.053 -9.553 1.00 63.84 106 PRO A N 1
ATOM 822 C CA . PRO A 1 106 ? -7.263 -8.462 -8.940 1.00 63.84 106 PRO A CA 1
ATOM 823 C C . PRO A 1 106 ? -8.511 -8.994 -9.650 1.00 63.84 106 PRO A C 1
ATOM 825 O O . PRO A 1 106 ? -8.561 -9.066 -10.877 1.00 63.84 106 PRO A O 1
ATOM 828 N N . THR A 1 107 ? -9.512 -9.387 -8.863 1.00 58.59 107 THR A N 1
ATOM 829 C CA . THR A 1 107 ? -10.798 -9.869 -9.375 1.00 58.59 107 THR A CA 1
ATOM 830 C C . THR A 1 107 ? -11.908 -8.901 -8.987 1.00 58.59 107 THR A C 1
ATOM 832 O O . THR A 1 107 ? -11.945 -8.402 -7.860 1.00 58.59 107 THR A O 1
ATOM 835 N N . VAL A 1 108 ? -12.837 -8.642 -9.906 1.00 57.78 108 VAL A N 1
ATOM 836 C CA . VAL A 1 108 ? -14.092 -7.934 -9.621 1.00 57.78 108 VAL A CA 1
ATOM 837 C C . VAL A 1 108 ? -15.208 -8.955 -9.735 1.00 57.78 108 VAL A C 1
ATOM 839 O O . VAL A 1 108 ? -15.341 -9.638 -10.745 1.00 57.78 108 VAL A O 1
ATOM 842 N N . THR A 1 109 ? -15.993 -9.117 -8.667 1.00 66.44 109 THR A N 1
ATOM 843 C CA . THR A 1 109 ? -17.090 -10.106 -8.602 1.00 66.44 109 THR A CA 1
ATOM 844 C C . THR A 1 109 ? -16.667 -11.557 -8.889 1.00 66.44 109 THR A C 1
ATOM 846 O O . THR A 1 109 ? -17.490 -12.381 -9.272 1.00 66.44 109 THR A O 1
ATOM 849 N N . GLY A 1 110 ? -15.389 -11.884 -8.662 1.00 67.19 110 GLY A N 1
ATOM 850 C CA . GLY A 1 110 ? -14.814 -13.205 -8.935 1.00 67.19 110 GLY A CA 1
ATOM 851 C C . GLY A 1 110 ? -14.279 -13.397 -10.359 1.00 67.19 110 GLY A C 1
ATOM 852 O O . GLY A 1 110 ? -13.711 -14.450 -10.634 1.00 67.19 110 GLY A O 1
ATOM 853 N N . GLU A 1 111 ? -14.406 -12.401 -11.238 1.00 70.88 111 GLU A N 1
ATOM 854 C CA . GLU A 1 111 ? -13.813 -12.408 -12.578 1.00 70.88 111 GLU A CA 1
ATOM 855 C C . GLU A 1 111 ? -12.475 -11.663 -12.572 1.00 70.88 111 GLU A C 1
ATOM 857 O O . GLU A 1 111 ? -12.359 -10.593 -11.970 1.00 70.88 111 GLU A O 1
ATOM 862 N N . ASP A 1 112 ? -11.458 -12.231 -13.224 1.00 75.19 112 ASP A N 1
ATOM 863 C CA . ASP A 1 112 ? -10.157 -11.580 -13.401 1.00 75.19 112 ASP A CA 1
ATOM 864 C C . ASP A 1 112 ? -10.330 -10.330 -14.271 1.00 75.19 112 ASP A C 1
ATOM 866 O O . ASP A 1 112 ? -10.820 -10.403 -15.399 1.00 75.19 112 ASP A O 1
ATOM 870 N N . ILE A 1 113 ? -9.905 -9.178 -13.749 1.00 76.31 113 ILE A N 1
ATOM 871 C CA . ILE A 1 113 ? -9.960 -7.895 -14.460 1.00 76.31 113 ILE A CA 1
ATOM 872 C C . ILE A 1 113 ? -9.158 -7.964 -15.775 1.00 76.31 113 ILE A C 1
ATOM 874 O O . ILE A 1 113 ? -9.482 -7.284 -16.749 1.00 76.31 113 ILE A O 1
ATOM 878 N N . PHE A 1 114 ? -8.144 -8.830 -15.840 1.00 78.44 114 PHE A N 1
ATOM 879 C CA . PHE A 1 114 ? -7.329 -9.061 -17.026 1.00 78.44 114 PHE A CA 1
ATOM 880 C C . PHE A 1 114 ? -7.786 -10.253 -17.877 1.00 78.44 114 PHE A C 1
ATOM 882 O O . PHE A 1 114 ? -7.113 -10.569 -18.859 1.00 78.44 114 PHE A O 1
ATOM 889 N N . ALA A 1 115 ? -8.936 -10.878 -17.584 1.00 79.94 115 ALA A N 1
ATOM 890 C CA . ALA A 1 115 ? -9.476 -11.993 -18.375 1.00 79.94 115 ALA A CA 1
ATOM 891 C C . ALA A 1 115 ? -9.640 -11.632 -19.861 1.00 79.94 115 ALA A C 1
ATOM 893 O O . ALA A 1 115 ? -9.373 -12.441 -20.746 1.00 79.94 115 ALA A O 1
ATOM 894 N N . VAL A 1 116 ? -9.994 -10.377 -20.158 1.00 79.94 116 VAL A N 1
ATOM 895 C CA . VAL A 1 116 ? -10.121 -9.862 -21.536 1.00 79.94 116 VAL A CA 1
ATOM 896 C C . VAL A 1 116 ? -8.794 -9.936 -22.311 1.00 79.94 116 VAL A C 1
ATOM 898 O O . VAL A 1 116 ? -8.783 -9.975 -23.541 1.00 79.94 116 VAL A O 1
ATOM 901 N N . TYR A 1 117 ? -7.667 -9.995 -21.602 1.00 79.31 117 TYR A N 1
ATOM 902 C CA . TYR A 1 117 ? -6.316 -10.041 -22.151 1.00 79.31 117 TYR A CA 1
ATOM 903 C C . TYR A 1 117 ? -5.633 -11.400 -21.947 1.00 79.31 117 TYR A C 1
ATOM 905 O O . TYR A 1 117 ? -4.415 -11.487 -22.106 1.00 79.31 117 TYR A O 1
ATOM 913 N N . GLU A 1 118 ? -6.374 -12.464 -21.616 1.00 75.56 118 GLU A N 1
ATOM 914 C CA . GLU A 1 118 ? -5.799 -13.767 -21.256 1.00 75.56 118 GLU A CA 1
ATOM 915 C C . GLU A 1 118 ? -4.876 -14.343 -22.351 1.00 75.56 118 GLU A C 1
ATOM 917 O O . GLU A 1 118 ? -3.815 -14.896 -22.053 1.00 75.56 118 GLU A O 1
ATOM 922 N N . ASP A 1 119 ? -5.192 -14.135 -23.629 1.00 81.06 119 ASP A N 1
ATOM 923 C CA . ASP A 1 119 ? -4.348 -14.581 -24.750 1.00 81.06 119 ASP A CA 1
ATOM 924 C C . ASP A 1 119 ? -3.208 -13.608 -25.102 1.00 81.06 119 ASP A C 1
ATOM 926 O O . ASP A 1 119 ? -2.324 -13.910 -25.916 1.00 81.06 119 ASP A O 1
ATOM 930 N N . ASN A 1 120 ? -3.185 -12.427 -24.484 1.00 83.81 120 ASN A N 1
ATOM 931 C CA . ASN A 1 120 ? -2.213 -11.393 -24.782 1.00 83.81 120 ASN A CA 1
ATOM 932 C C . ASN A 1 120 ? -0.926 -11.581 -23.966 1.00 83.81 120 ASN A C 1
ATOM 934 O O . ASN A 1 120 ? -0.799 -11.159 -22.816 1.00 83.81 120 ASN A O 1
ATOM 938 N N . LYS A 1 121 ? 0.080 -12.173 -24.616 1.00 85.56 121 LYS A N 1
ATOM 939 C CA . LYS A 1 121 ? 1.411 -12.403 -24.031 1.00 85.56 121 LYS A CA 1
ATOM 940 C C . LYS A 1 121 ? 2.085 -11.129 -23.521 1.00 85.56 121 LYS A C 1
ATOM 942 O O . LYS A 1 121 ? 2.859 -11.212 -22.574 1.00 85.56 121 LYS A O 1
ATOM 947 N N . LEU A 1 122 ? 1.815 -9.978 -24.139 1.00 85.62 122 LEU A N 1
ATOM 948 C CA . LEU A 1 122 ? 2.401 -8.714 -23.710 1.00 85.62 122 LEU A CA 1
ATOM 949 C C . LEU A 1 122 ? 1.796 -8.240 -22.387 1.00 85.62 122 LEU A C 1
ATOM 951 O O . LEU A 1 122 ? 2.530 -7.803 -21.510 1.00 85.62 122 LEU A O 1
ATOM 955 N N . VAL A 1 123 ? 0.475 -8.348 -22.236 1.00 84.12 123 VAL A N 1
ATOM 956 C CA . VAL A 1 123 ? -0.208 -7.976 -20.989 1.00 84.12 123 VAL A CA 1
ATOM 957 C C . VAL A 1 123 ? 0.227 -8.888 -19.851 1.00 84.12 123 VAL A C 1
ATOM 959 O O . VAL A 1 123 ? 0.544 -8.390 -18.779 1.00 84.12 123 VAL A O 1
ATOM 962 N N . LYS A 1 124 ? 0.345 -10.197 -20.105 1.00 83.25 124 LYS A N 1
ATOM 963 C CA . LYS A 1 124 ? 0.904 -11.147 -19.132 1.00 83.25 124 LYS A CA 1
ATOM 964 C C . LYS A 1 124 ? 2.312 -10.752 -18.688 1.00 83.25 124 LYS A C 1
ATOM 966 O O . LYS A 1 124 ? 2.544 -10.631 -17.495 1.00 83.25 124 LYS A O 1
ATOM 971 N N . LEU A 1 125 ? 3.203 -10.452 -19.636 1.00 84.25 125 LEU A N 1
ATOM 972 C CA . LEU A 1 125 ? 4.555 -9.983 -19.321 1.00 84.25 125 LEU A CA 1
ATOM 973 C C . LEU A 1 125 ? 4.538 -8.697 -18.478 1.00 84.25 125 LEU A C 1
ATOM 975 O O . LEU A 1 125 ? 5.254 -8.610 -17.491 1.00 84.25 125 LEU A O 1
ATOM 979 N N . LEU A 1 126 ? 3.694 -7.722 -18.831 1.00 85.19 126 LEU A N 1
ATOM 980 C CA . LEU A 1 126 ? 3.567 -6.476 -18.070 1.00 85.19 126 LEU A CA 1
ATOM 981 C C . LEU A 1 126 ? 3.066 -6.727 -16.643 1.00 85.19 126 LEU A C 1
ATOM 983 O O . LEU A 1 126 ? 3.585 -6.115 -15.717 1.00 85.19 126 LEU A O 1
ATOM 987 N N . ILE A 1 127 ? 2.092 -7.622 -16.451 1.00 81.88 127 ILE A N 1
ATOM 988 C CA . ILE A 1 127 ? 1.592 -8.014 -15.123 1.00 81.88 127 ILE A CA 1
ATOM 989 C C . ILE A 1 127 ? 2.694 -8.709 -14.314 1.00 81.88 127 ILE A C 1
ATOM 991 O O . ILE A 1 127 ? 2.894 -8.367 -13.145 1.00 81.88 127 ILE A O 1
ATOM 995 N N . ASP A 1 128 ? 3.435 -9.628 -14.936 1.00 80.44 128 ASP A N 1
ATOM 996 C CA . ASP A 1 128 ? 4.567 -10.318 -14.311 1.00 80.44 128 ASP A CA 1
ATOM 997 C C . ASP A 1 128 ? 5.650 -9.313 -13.879 1.00 80.44 128 ASP A C 1
ATOM 999 O O . ASP A 1 128 ? 6.151 -9.378 -12.753 1.00 80.44 128 ASP A O 1
ATOM 1003 N N . ASP A 1 129 ? 5.940 -8.311 -14.714 1.00 81.25 129 ASP A N 1
ATOM 1004 C CA . ASP A 1 129 ? 6.873 -7.222 -14.403 1.00 81.25 129 ASP A CA 1
ATOM 1005 C C . ASP A 1 129 ? 6.361 -6.296 -13.285 1.00 81.25 129 ASP A C 1
ATOM 1007 O O . ASP A 1 129 ? 7.160 -5.671 -12.576 1.00 81.25 129 ASP A O 1
ATOM 1011 N N . MET A 1 130 ? 5.044 -6.237 -13.055 1.00 82.19 130 MET A N 1
ATOM 1012 C CA . MET A 1 130 ? 4.466 -5.588 -11.873 1.00 82.19 130 MET A CA 1
ATOM 1013 C C . MET A 1 130 ? 4.569 -6.445 -10.604 1.00 82.19 130 MET A C 1
ATOM 1015 O O . MET A 1 130 ? 4.208 -5.958 -9.537 1.00 82.19 130 MET A O 1
ATOM 1019 N N . GLY A 1 131 ? 5.055 -7.690 -10.667 1.00 71.19 131 GLY A N 1
ATOM 1020 C CA . GLY A 1 131 ? 5.487 -8.489 -9.510 1.00 71.19 131 GLY A CA 1
ATOM 1021 C C . GLY A 1 131 ? 4.427 -8.734 -8.427 1.00 71.19 131 GLY A C 1
ATOM 1022 O O . GLY A 1 131 ? 4.764 -8.843 -7.246 1.00 71.19 131 GLY A O 1
ATOM 1023 N N . GLY A 1 132 ? 3.139 -8.735 -8.789 1.00 70.69 132 GLY A N 1
ATOM 1024 C CA . GLY A 1 132 ? 2.023 -8.852 -7.838 1.00 70.69 132 GLY A CA 1
ATOM 1025 C C . GLY A 1 132 ? 1.859 -7.640 -6.911 1.00 70.69 132 GLY A C 1
ATOM 1026 O O . GLY A 1 132 ? 1.302 -7.755 -5.810 1.00 70.69 132 GLY A O 1
ATOM 1027 N N . PHE A 1 133 ? 2.391 -6.479 -7.303 1.00 74.50 133 PHE A N 1
ATOM 1028 C CA . PHE A 1 133 ? 2.154 -5.200 -6.642 1.00 74.50 133 PHE A CA 1
ATOM 1029 C C . PHE A 1 133 ? 0.815 -4.629 -7.123 1.00 74.50 133 PHE A C 1
ATOM 1031 O O . PHE A 1 133 ? 0.652 -4.341 -8.303 1.00 74.50 133 PHE A O 1
ATOM 1038 N N . GLY A 1 134 ? -0.147 -4.454 -6.210 1.00 74.00 134 GLY A N 1
ATOM 1039 C CA . GLY A 1 134 ? -1.508 -4.023 -6.560 1.00 74.00 134 GLY A CA 1
ATOM 1040 C C . GLY A 1 134 ? -1.534 -2.652 -7.235 1.00 74.00 134 GLY A C 1
ATOM 1041 O O . GLY A 1 134 ? -2.086 -2.517 -8.317 1.00 74.00 134 GLY A O 1
ATOM 1042 N N . THR A 1 135 ? -0.837 -1.663 -6.665 1.00 77.00 135 THR A N 1
ATOM 1043 C CA . THR A 1 135 ? -0.832 -0.289 -7.194 1.00 77.00 135 THR A CA 1
ATOM 1044 C C . THR A 1 135 ? -0.331 -0.192 -8.648 1.00 77.00 135 THR A C 1
ATOM 1046 O O . THR A 1 135 ? -1.015 0.423 -9.464 1.00 77.00 135 THR A O 1
ATOM 1049 N N . PRO A 1 136 ? 0.821 -0.778 -9.043 1.00 79.88 136 PRO A N 1
ATOM 1050 C CA . PRO A 1 136 ? 1.223 -0.789 -10.452 1.00 79.88 136 PRO A CA 1
ATOM 1051 C C . PRO A 1 136 ? 0.279 -1.577 -11.365 1.00 79.88 136 PRO A C 1
ATOM 1053 O O . PRO A 1 136 ? 0.092 -1.178 -12.510 1.00 79.88 136 PRO A O 1
ATOM 1056 N N . VAL A 1 137 ? -0.328 -2.664 -10.875 1.00 81.44 137 VAL A N 1
ATOM 1057 C CA . VAL A 1 137 ? -1.304 -3.456 -11.643 1.00 81.44 137 VAL A CA 1
ATOM 1058 C C . VAL A 1 137 ? -2.594 -2.662 -11.892 1.00 81.44 137 VAL A C 1
ATOM 1060 O O . VAL A 1 137 ? -3.107 -2.673 -13.007 1.00 81.44 137 VAL A O 1
ATOM 1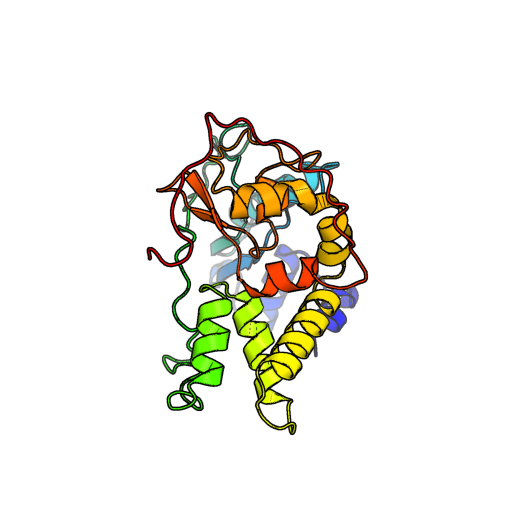063 N N . GLU A 1 138 ? -3.085 -1.915 -10.902 1.00 80.81 138 GLU A N 1
ATOM 1064 C CA . GLU A 1 138 ? -4.224 -0.996 -11.054 1.00 80.81 138 GLU A CA 1
ATOM 1065 C C . GLU A 1 138 ? -3.933 0.080 -12.108 1.00 80.81 138 GLU A C 1
ATOM 1067 O O . GLU A 1 138 ? -4.738 0.326 -13.001 1.00 80.81 138 GLU A O 1
ATOM 1072 N N . ILE A 1 139 ? -2.741 0.680 -12.059 1.00 84.81 139 ILE A N 1
ATOM 1073 C CA . ILE A 1 139 ? -2.323 1.696 -13.035 1.00 84.81 139 ILE A CA 1
ATOM 1074 C C . ILE A 1 139 ? -2.179 1.101 -14.433 1.00 84.81 139 ILE A C 1
ATOM 1076 O O . ILE A 1 139 ? -2.552 1.745 -15.412 1.00 84.81 139 ILE A O 1
ATOM 1080 N N . LEU A 1 140 ? -1.651 -0.121 -14.542 1.00 86.88 140 LEU A N 1
ATOM 1081 C CA . LEU A 1 140 ? -1.602 -0.837 -15.810 1.00 86.88 140 LEU A CA 1
ATOM 1082 C C . LEU A 1 140 ? -3.012 -0.992 -16.382 1.00 86.88 140 LEU A C 1
ATOM 1084 O O . LEU A 1 140 ? -3.223 -0.640 -17.536 1.00 86.88 140 LEU A O 1
ATOM 1088 N N . HIS A 1 141 ? -3.979 -1.446 -15.584 1.00 86.19 141 HIS A N 1
ATOM 1089 C CA . HIS A 1 141 ? -5.369 -1.556 -16.025 1.00 86.19 141 HIS A CA 1
ATOM 1090 C C . HIS A 1 141 ? -5.938 -0.221 -16.536 1.00 86.19 141 HIS A C 1
ATOM 1092 O O . HIS A 1 141 ? -6.542 -0.197 -17.611 1.00 86.19 141 HIS A O 1
ATOM 1098 N N . ASP A 1 142 ? -5.710 0.882 -15.816 1.00 85.38 142 ASP A N 1
ATOM 1099 C CA . ASP A 1 142 ? -6.166 2.219 -16.224 1.00 85.38 142 ASP A CA 1
ATOM 1100 C C . ASP A 1 142 ? -5.568 2.607 -17.594 1.00 85.38 142 ASP A C 1
ATOM 1102 O O . ASP A 1 142 ? -6.292 2.980 -18.519 1.00 85.38 142 ASP A O 1
ATOM 1106 N N . VAL A 1 143 ? -4.257 2.406 -17.778 1.00 87.88 143 VAL A N 1
ATOM 1107 C CA . VAL A 1 143 ? -3.563 2.663 -19.054 1.00 87.88 143 VAL A CA 1
ATOM 1108 C C . VAL A 1 143 ? -4.106 1.787 -20.185 1.00 87.88 143 VAL A C 1
ATOM 1110 O O . VAL A 1 143 ? -4.291 2.268 -21.305 1.00 87.88 143 VAL A O 1
ATOM 1113 N N . LEU A 1 144 ? -4.372 0.506 -19.920 1.00 86.69 144 LEU A N 1
ATOM 1114 C CA . LEU A 1 144 ? -4.901 -0.418 -20.925 1.00 86.69 144 LEU A CA 1
ATOM 1115 C C . LEU A 1 144 ? -6.347 -0.095 -21.323 1.00 86.69 144 LEU A C 1
ATOM 1117 O O . LEU A 1 144 ? -6.711 -0.299 -22.480 1.00 86.69 144 LEU A O 1
ATOM 1121 N N . SER A 1 145 ? -7.144 0.422 -20.389 1.00 82.56 145 SER A N 1
ATOM 1122 C CA . SER A 1 145 ? -8.553 0.769 -20.607 1.00 82.56 145 SER A CA 1
ATOM 1123 C C . SER A 1 145 ? -8.728 2.055 -21.419 1.00 82.56 145 SER A C 1
ATOM 1125 O O . SER A 1 145 ? -9.684 2.182 -22.183 1.00 82.56 145 SER A O 1
ATOM 1127 N N . GLU A 1 146 ? -7.807 3.010 -21.271 1.00 77.81 146 GLU A N 1
ATOM 1128 C CA . GLU A 1 146 ? -7.866 4.315 -21.945 1.00 77.81 146 GLU A CA 1
ATOM 1129 C C . GLU A 1 146 ? -7.112 4.349 -23.286 1.00 77.81 146 GLU A C 1
ATOM 1131 O O . GLU A 1 146 ? -7.328 5.239 -24.117 1.00 77.81 146 GLU A O 1
ATOM 1136 N N . SER A 1 147 ? -6.215 3.390 -23.525 1.00 67.00 147 SER A N 1
ATOM 1137 C CA . SER A 1 147 ? -5.349 3.410 -24.698 1.00 67.00 147 SER A CA 1
ATOM 1138 C C . SER A 1 147 ? -6.062 2.926 -25.965 1.00 67.00 147 SER A C 1
ATOM 1140 O O . SER A 1 147 ? -6.389 1.755 -26.127 1.00 67.00 147 SER A O 1
ATOM 1142 N N . SER A 1 148 ? -6.199 3.831 -26.936 1.00 63.91 148 SER A N 1
ATOM 1143 C CA . SER A 1 148 ? -6.463 3.491 -28.345 1.00 63.91 148 SER A CA 1
ATOM 1144 C C . SER A 1 148 ? -5.181 3.174 -29.133 1.00 63.91 148 SER A C 1
ATOM 1146 O O . SER A 1 148 ? -5.236 2.924 -30.340 1.00 63.91 148 SER A O 1
ATOM 1148 N N . LYS A 1 149 ? -4.012 3.228 -28.476 1.00 64.75 149 LYS A N 1
ATOM 1149 C CA . LYS A 1 149 ? -2.706 3.044 -29.115 1.00 64.75 149 LYS A CA 1
ATOM 1150 C C . LYS A 1 149 ? -2.434 1.558 -29.379 1.00 64.75 149 LYS A C 1
ATOM 1152 O O . LYS A 1 149 ? -2.937 0.699 -28.653 1.00 64.75 149 LYS A O 1
ATOM 1157 N N . PRO A 1 150 ? -1.591 1.240 -30.378 1.00 65.69 150 PRO A N 1
ATOM 1158 C CA . PRO A 1 150 ? -1.069 -0.109 -30.538 1.00 65.69 150 PRO A CA 1
ATOM 1159 C C . PRO A 1 150 ? -0.395 -0.579 -29.246 1.00 65.69 150 PRO A C 1
ATOM 1161 O O . PRO A 1 150 ? 0.365 0.148 -28.604 1.00 65.69 150 PRO A O 1
ATOM 1164 N N . MET A 1 151 ? -0.720 -1.809 -28.866 1.00 77.75 151 MET A N 1
ATOM 1165 C CA . MET A 1 151 ? -0.269 -2.442 -27.638 1.00 77.75 151 MET A CA 1
ATOM 1166 C C . MET A 1 151 ? 1.194 -2.873 -27.788 1.00 77.75 151 MET A C 1
ATOM 1168 O O . MET A 1 151 ? 1.496 -3.980 -28.228 1.00 77.75 151 MET A O 1
ATOM 1172 N N . GLU A 1 152 ? 2.096 -1.954 -27.451 1.00 82.62 152 GLU A N 1
ATOM 1173 C CA . GLU A 1 152 ? 3.547 -2.135 -27.463 1.00 82.62 152 GLU A CA 1
ATOM 1174 C C . GLU A 1 152 ? 4.126 -1.964 -26.054 1.00 82.62 152 GLU A C 1
ATOM 1176 O O . GLU A 1 152 ? 3.666 -1.126 -25.279 1.00 82.62 152 GLU A O 1
ATOM 1181 N N . TYR A 1 153 ? 5.165 -2.740 -25.729 1.00 81.31 153 TYR A N 1
ATOM 1182 C CA . TYR A 1 153 ? 5.717 -2.812 -24.371 1.00 81.31 153 TYR A CA 1
ATOM 1183 C C . TYR A 1 153 ? 6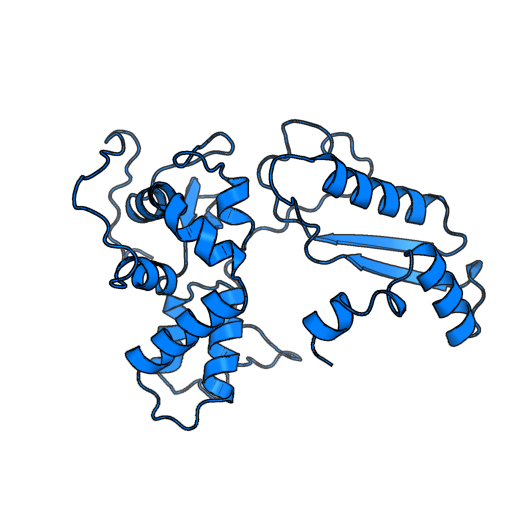.188 -1.445 -23.852 1.00 81.31 153 TYR A C 1
ATOM 1185 O O . TYR A 1 153 ? 5.726 -0.970 -22.820 1.00 81.31 153 TYR A O 1
ATOM 1193 N N . VAL A 1 154 ? 7.092 -0.790 -24.590 1.00 80.56 154 VAL A N 1
ATOM 1194 C CA . VAL A 1 154 ? 7.754 0.448 -24.146 1.00 80.56 154 VAL A CA 1
ATOM 1195 C C . VAL A 1 154 ? 6.775 1.623 -24.002 1.00 80.56 154 VAL A C 1
ATOM 1197 O O . VAL A 1 154 ? 6.837 2.301 -22.973 1.00 80.56 154 VAL A O 1
ATOM 1200 N N . PRO A 1 155 ? 5.858 1.883 -24.958 1.00 83.31 155 PRO A N 1
ATOM 1201 C CA . PRO A 1 155 ? 4.864 2.944 -24.804 1.00 83.31 155 PRO A CA 1
ATOM 1202 C C . PRO A 1 155 ? 3.917 2.715 -23.625 1.00 83.31 155 PRO A C 1
ATOM 1204 O O . PRO A 1 155 ? 3.715 3.638 -22.840 1.00 83.31 155 PRO A O 1
ATOM 1207 N N . VAL A 1 156 ? 3.393 1.493 -23.453 1.00 86.00 156 VAL A N 1
ATOM 1208 C CA . VAL A 1 156 ? 2.486 1.171 -22.335 1.00 86.00 156 VAL A CA 1
ATOM 1209 C C . VAL A 1 156 ? 3.199 1.358 -21.003 1.00 86.00 156 VAL A C 1
ATOM 1211 O O . VAL A 1 156 ? 2.668 1.980 -20.089 1.00 86.00 156 VAL A O 1
ATOM 1214 N N . LEU A 1 157 ? 4.436 0.881 -20.905 1.00 82.56 157 LEU A N 1
ATOM 1215 C CA . LEU A 1 157 ? 5.221 0.997 -19.687 1.00 82.56 157 LEU A CA 1
ATOM 1216 C C . LEU A 1 157 ? 5.557 2.455 -19.358 1.00 82.56 157 LEU A C 1
ATOM 1218 O O . LEU A 1 157 ? 5.499 2.851 -18.200 1.00 82.56 157 LEU A O 1
ATOM 1222 N N . THR A 1 158 ? 5.831 3.277 -20.371 1.00 82.75 158 THR A N 1
ATOM 1223 C CA . THR A 1 158 ? 6.047 4.723 -20.206 1.00 82.75 158 THR A CA 1
ATOM 1224 C C . THR A 1 158 ? 4.778 5.423 -19.713 1.00 82.75 158 THR A C 1
ATOM 1226 O O . THR A 1 158 ? 4.848 6.249 -18.803 1.00 82.75 158 THR A O 1
ATOM 1229 N N . ASP A 1 159 ? 3.614 5.067 -20.259 1.00 86.56 159 ASP A N 1
ATOM 1230 C CA . ASP A 1 159 ? 2.323 5.604 -19.818 1.00 86.56 159 ASP A CA 1
ATOM 1231 C C . ASP A 1 159 ? 2.023 5.195 -18.356 1.00 86.56 159 ASP A C 1
ATOM 1233 O O . ASP A 1 159 ? 1.637 6.046 -17.551 1.00 86.56 159 ASP A O 1
ATOM 1237 N N . VAL A 1 160 ? 2.322 3.946 -17.962 1.00 86.69 160 VAL A N 1
ATOM 1238 C CA . VAL A 1 160 ? 2.224 3.469 -16.564 1.00 86.69 160 VAL A CA 1
ATOM 1239 C C . VAL A 1 160 ? 3.122 4.280 -15.631 1.00 86.69 160 VAL A C 1
ATOM 1241 O O . VAL A 1 160 ? 2.684 4.715 -14.566 1.00 86.69 160 VAL 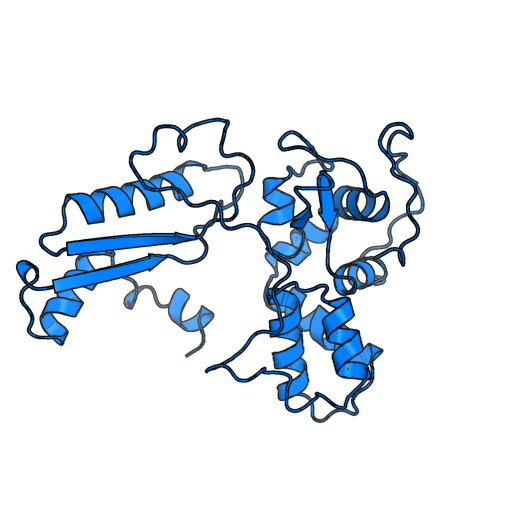A O 1
ATOM 1244 N N . LEU A 1 161 ? 4.373 4.516 -16.025 1.00 81.75 161 LEU A N 1
ATOM 1245 C CA . LEU A 1 161 ? 5.335 5.286 -15.235 1.00 81.75 161 LEU A CA 1
ATOM 1246 C C . LEU A 1 161 ? 4.872 6.731 -15.025 1.00 81.75 161 LEU A C 1
ATOM 1248 O O . LEU A 1 161 ? 4.914 7.238 -13.903 1.00 81.75 161 LEU A O 1
ATOM 1252 N N . ASN A 1 162 ? 4.397 7.378 -16.088 1.00 83.81 162 ASN A N 1
ATOM 1253 C CA . ASN A 1 162 ? 3.889 8.745 -16.031 1.00 83.81 162 ASN A CA 1
ATOM 1254 C C . ASN A 1 162 ? 2.657 8.847 -15.125 1.00 83.81 162 ASN A C 1
ATOM 1256 O O . ASN A 1 162 ? 2.575 9.749 -14.286 1.00 83.81 162 ASN A O 1
ATOM 1260 N N . LEU A 1 163 ? 1.727 7.895 -15.243 1.00 85.81 163 LEU A N 1
ATOM 1261 C CA . LEU A 1 163 ? 0.520 7.871 -14.423 1.00 85.81 163 LEU A CA 1
ATOM 1262 C C . LEU A 1 163 ? 0.840 7.586 -12.946 1.00 85.81 163 LEU A C 1
ATOM 1264 O O . LEU A 1 163 ? 0.299 8.253 -12.063 1.00 85.81 163 LEU A O 1
ATOM 1268 N N . LEU A 1 164 ? 1.786 6.684 -12.662 1.00 81.00 164 LEU A N 1
ATOM 1269 C CA . LEU A 1 164 ? 2.292 6.433 -11.308 1.00 81.00 164 LEU A CA 1
ATOM 1270 C C . LEU A 1 164 ? 2.897 7.699 -10.685 1.00 81.00 164 LEU A C 1
ATOM 1272 O O . LEU A 1 164 ? 2.581 8.039 -9.544 1.00 81.00 164 LEU A O 1
ATOM 1276 N N . GLN A 1 165 ? 3.738 8.422 -11.429 1.00 77.75 165 GLN A N 1
ATOM 1277 C CA . GLN A 1 165 ? 4.339 9.672 -10.952 1.00 77.75 165 GLN A CA 1
ATOM 1278 C C . GLN A 1 165 ? 3.297 10.769 -10.709 1.00 77.75 165 GLN A C 1
ATOM 1280 O O . GLN A 1 165 ? 3.409 11.509 -9.729 1.00 77.75 165 GLN A O 1
ATOM 1285 N N . SER A 1 166 ? 2.291 10.865 -11.582 1.00 80.25 166 SER A N 1
ATOM 1286 C CA . SER A 1 166 ? 1.181 11.812 -11.453 1.00 80.25 166 SER A CA 1
ATOM 1287 C C . SER A 1 166 ? 0.331 11.527 -10.216 1.00 80.25 166 SER A C 1
ATOM 1289 O O . SER A 1 166 ? 0.017 12.443 -9.461 1.00 80.25 166 SER A O 1
ATOM 1291 N N . ARG A 1 167 ? -0.026 10.257 -9.987 1.00 78.44 167 ARG A N 1
ATOM 1292 C CA . ARG A 1 167 ? -0.904 9.829 -8.885 1.00 78.44 167 ARG A CA 1
ATOM 1293 C C . ARG A 1 167 ? -0.203 9.857 -7.528 1.00 78.44 167 ARG A C 1
ATOM 1295 O O . ARG A 1 167 ? -0.844 10.048 -6.498 1.00 78.44 167 ARG A O 1
ATOM 1302 N N . TYR A 1 168 ? 1.121 9.698 -7.519 1.00 72.19 168 TYR A N 1
ATOM 1303 C CA . TYR A 1 168 ? 1.934 9.688 -6.304 1.00 72.19 168 TYR A CA 1
ATOM 1304 C C . TYR A 1 168 ? 3.092 10.699 -6.386 1.00 72.19 168 TYR A C 1
ATOM 1306 O O . TYR A 1 168 ? 4.265 10.320 -6.379 1.00 72.19 168 TYR A O 1
ATOM 1314 N N . PRO A 1 169 ? 2.821 12.017 -6.368 1.00 68.56 169 PRO A N 1
ATOM 1315 C CA . PRO A 1 169 ? 3.870 13.037 -6.479 1.00 68.56 169 PRO A CA 1
ATOM 1316 C C . PRO A 1 169 ? 4.857 13.011 -5.298 1.00 68.56 169 PRO A C 1
ATOM 1318 O O . PRO A 1 169 ? 6.031 13.358 -5.437 1.00 68.56 169 PRO A O 1
ATOM 1321 N N . GLN A 1 170 ? 4.404 12.549 -4.128 1.00 67.38 170 GLN A N 1
ATOM 1322 C CA . GLN A 1 170 ? 5.250 12.331 -2.949 1.00 67.38 170 GLN A CA 1
ATOM 1323 C C . GLN A 1 170 ? 6.286 11.223 -3.186 1.00 67.38 170 GLN A C 1
ATOM 1325 O O . GLN A 1 170 ? 7.412 11.307 -2.695 1.00 67.38 170 GLN A O 1
ATOM 1330 N N . PHE A 1 171 ? 5.916 10.203 -3.967 1.00 65.75 171 PHE A N 1
ATOM 1331 C CA . PHE A 1 171 ? 6.819 9.128 -4.356 1.00 65.75 171 PHE A CA 1
ATOM 1332 C C . PHE A 1 171 ? 7.936 9.667 -5.253 1.00 65.75 171 PHE A C 1
ATOM 1334 O O . PHE A 1 171 ? 9.097 9.366 -4.995 1.00 65.75 171 PHE A O 1
ATOM 1341 N N . ARG A 1 172 ? 7.632 10.569 -6.201 1.00 66.94 172 ARG A N 1
ATOM 1342 C CA . ARG A 1 172 ? 8.648 11.226 -7.050 1.00 66.94 172 ARG A CA 1
ATOM 1343 C C . ARG A 1 172 ? 9.721 11.951 -6.228 1.00 66.94 172 ARG A C 1
ATOM 1345 O O . ARG A 1 172 ? 10.906 11.741 -6.454 1.00 66.94 172 ARG A O 1
ATOM 1352 N N . LYS A 1 173 ? 9.325 12.746 -5.227 1.00 66.44 173 LYS A N 1
ATOM 1353 C CA . LYS A 1 173 ? 10.273 13.455 -4.337 1.00 66.44 173 LYS A CA 1
ATOM 1354 C C . LYS A 1 173 ? 11.127 12.506 -3.492 1.00 66.44 173 LYS A C 1
ATOM 1356 O O . LYS A 1 173 ? 12.262 12.827 -3.146 1.00 66.44 173 LYS A O 1
ATOM 1361 N N . LYS A 1 174 ? 10.574 11.352 -3.108 1.00 65.69 174 LYS A N 1
ATOM 1362 C CA . LYS A 1 174 ? 11.297 10.329 -2.341 1.00 65.69 174 LYS A CA 1
ATOM 1363 C C . LYS A 1 174 ? 12.179 9.459 -3.236 1.00 65.69 174 LYS A C 1
ATOM 1365 O O . LYS A 1 174 ? 13.204 8.992 -2.754 1.00 65.69 174 LYS A O 1
ATOM 1370 N N . PHE A 1 175 ? 11.855 9.319 -4.521 1.00 67.50 175 PHE A N 1
ATOM 1371 C CA . PHE A 1 175 ? 12.615 8.535 -5.494 1.00 67.50 175 PHE A CA 1
ATOM 1372 C C . PHE A 1 175 ? 14.083 8.980 -5.584 1.00 67.50 175 PHE A C 1
ATOM 1374 O O . PHE A 1 175 ? 14.980 8.143 -5.519 1.00 67.50 175 PHE A O 1
ATOM 1381 N N . GLU A 1 176 ? 14.337 10.294 -5.575 1.00 64.69 176 GLU A N 1
ATOM 1382 C CA . GLU A 1 176 ? 15.689 10.881 -5.497 1.00 64.69 176 GLU A CA 1
ATOM 1383 C C . GLU A 1 176 ? 16.504 10.362 -4.301 1.00 64.69 176 GLU A C 1
ATOM 1385 O O . GLU A 1 176 ? 17.723 10.209 -4.366 1.00 64.69 176 GLU A O 1
ATOM 1390 N N . LYS A 1 177 ? 15.819 10.071 -3.193 1.00 72.19 177 LYS A N 1
ATOM 1391 C CA . LYS A 1 177 ? 16.404 9.626 -1.924 1.00 72.19 177 LYS A CA 1
ATOM 1392 C C . LYS A 1 177 ? 16.390 8.108 -1.766 1.00 72.19 177 LYS A C 1
ATOM 1394 O O . LYS A 1 177 ? 17.106 7.578 -0.921 1.00 72.19 177 LYS A O 1
ATOM 1399 N N . MET A 1 178 ? 15.633 7.391 -2.597 1.00 75.81 178 MET A N 1
ATOM 1400 C CA . MET A 1 178 ? 15.509 5.930 -2.567 1.00 75.81 178 MET A CA 1
ATOM 1401 C C . MET A 1 178 ? 16.729 5.228 -3.167 1.00 75.81 178 MET A C 1
ATOM 1403 O O . MET A 1 178 ? 16.698 4.019 -3.401 1.00 75.81 178 MET A O 1
ATOM 1407 N N . ARG A 1 179 ? 17.844 5.947 -3.374 1.00 77.62 179 ARG A N 1
ATOM 1408 C CA . ARG A 1 179 ? 18.983 5.384 -4.084 1.00 77.62 179 ARG A CA 1
ATOM 1409 C C . ARG A 1 179 ? 19.508 4.093 -3.467 1.00 77.62 179 ARG A C 1
ATOM 1411 O O . ARG A 1 179 ? 19.638 3.049 -4.108 1.00 77.62 179 ARG A O 1
ATOM 1418 N N . ASN A 1 180 ? 19.754 4.178 -2.171 1.00 78.25 180 ASN A N 1
ATOM 1419 C CA . ASN A 1 180 ? 20.256 3.066 -1.379 1.00 78.25 180 ASN A CA 1
ATOM 1420 C C . ASN A 1 180 ? 19.234 1.932 -1.241 1.00 78.25 180 ASN A C 1
ATOM 1422 O O . ASN A 1 180 ? 19.624 0.794 -1.001 1.00 78.25 180 ASN A O 1
ATOM 1426 N N . VAL A 1 181 ? 17.948 2.228 -1.430 1.00 83.75 181 VAL A N 1
ATOM 1427 C CA . VAL A 1 181 ? 16.866 1.245 -1.398 1.00 83.75 181 VAL A CA 1
ATOM 1428 C C . VAL A 1 181 ? 16.939 0.353 -2.626 1.00 83.75 181 VAL A C 1
ATOM 1430 O O . VAL A 1 181 ? 17.050 -0.858 -2.482 1.00 83.75 181 VAL A O 1
ATOM 1433 N N . PHE A 1 182 ? 16.972 0.930 -3.830 1.00 81.50 182 PHE A N 1
ATOM 1434 C CA . PHE A 1 182 ? 17.082 0.137 -5.057 1.00 81.50 182 PHE A CA 1
ATOM 1435 C C . PHE A 1 182 ? 18.378 -0.666 -5.098 1.00 81.50 182 PHE A C 1
ATOM 1437 O O . PHE A 1 182 ? 18.356 -1.834 -5.472 1.00 81.50 182 PHE A O 1
ATOM 1444 N N . LEU A 1 183 ? 19.494 -0.087 -4.641 1.00 78.06 183 LEU A N 1
ATOM 1445 C CA . LEU A 1 183 ? 20.742 -0.839 -4.494 1.00 78.06 183 LEU A CA 1
ATOM 1446 C C . LEU A 1 183 ? 20.593 -2.013 -3.523 1.00 78.06 183 LEU A C 1
ATOM 1448 O O . LEU A 1 183 ? 21.129 -3.080 -3.799 1.00 78.06 183 LEU A O 1
ATOM 1452 N N . ALA A 1 184 ? 19.866 -1.845 -2.416 1.00 81.94 184 ALA A N 1
ATOM 1453 C CA . ALA A 1 184 ? 19.602 -2.933 -1.482 1.00 81.94 184 ALA A CA 1
ATOM 1454 C C . ALA A 1 184 ? 18.710 -4.026 -2.091 1.00 81.94 184 ALA A C 1
ATOM 1456 O O . ALA A 1 184 ? 19.011 -5.201 -1.893 1.00 81.94 184 ALA A O 1
ATOM 1457 N N . VAL A 1 185 ? 17.683 -3.659 -2.869 1.00 83.62 185 VAL A N 1
ATOM 1458 C CA . VAL A 1 185 ? 16.838 -4.616 -3.608 1.00 83.62 185 VAL A CA 1
ATOM 1459 C C . VAL A 1 185 ? 17.686 -5.397 -4.621 1.00 83.62 185 VAL A C 1
ATOM 1461 O O . VAL A 1 185 ? 17.709 -6.623 -4.593 1.00 83.62 185 VAL A O 1
ATOM 1464 N N . VAL A 1 186 ? 18.450 -4.706 -5.480 1.00 80.12 186 VAL A N 1
ATOM 1465 C CA . VAL A 1 186 ? 19.305 -5.345 -6.506 1.00 80.12 186 VAL A CA 1
ATOM 1466 C C . VAL A 1 186 ? 20.380 -6.223 -5.871 1.00 80.12 186 VAL A C 1
ATOM 1468 O O . VAL A 1 186 ? 20.658 -7.315 -6.358 1.00 80.12 186 VAL A O 1
ATOM 1471 N N . ALA A 1 187 ? 20.986 -5.766 -4.774 1.00 75.00 187 ALA A N 1
ATOM 1472 C CA . ALA A 1 187 ? 22.003 -6.525 -4.054 1.00 75.00 187 ALA A CA 1
ATOM 1473 C C . ALA A 1 187 ? 21.427 -7.671 -3.207 1.00 75.00 187 ALA A C 1
ATOM 1475 O O . ALA A 1 187 ? 22.215 -8.374 -2.569 1.00 75.00 187 ALA A O 1
ATOM 1476 N N . ARG A 1 188 ? 20.091 -7.822 -3.152 1.00 75.88 188 ARG A N 1
ATOM 1477 C CA . ARG A 1 188 ? 19.382 -8.726 -2.231 1.00 75.88 188 ARG A CA 1
ATOM 1478 C C . ARG A 1 188 ? 19.949 -8.625 -0.815 1.00 75.88 188 ARG A C 1
ATOM 1480 O O . ARG A 1 188 ? 20.266 -9.624 -0.171 1.00 75.88 188 ARG A O 1
ATOM 1487 N N . ARG A 1 189 ? 20.174 -7.386 -0.369 1.00 81.69 189 ARG A N 1
ATOM 1488 C CA . ARG A 1 189 ? 20.738 -7.105 0.950 1.00 81.69 189 ARG A CA 1
ATOM 1489 C C . ARG A 1 189 ? 19.748 -7.617 1.988 1.00 81.69 189 ARG A C 1
ATOM 1491 O O . ARG A 1 189 ? 18.582 -7.231 1.929 1.00 81.69 189 ARG A O 1
ATOM 1498 N N . LYS A 1 190 ? 20.221 -8.421 2.942 1.00 83.19 190 LYS A N 1
ATOM 1499 C CA . LYS A 1 190 ? 19.413 -8.744 4.118 1.00 83.19 190 LYS A CA 1
ATOM 1500 C C . LYS A 1 190 ? 19.092 -7.475 4.901 1.00 83.19 190 LYS A C 1
ATOM 1502 O O . LYS A 1 190 ? 19.980 -6.649 5.120 1.00 83.19 190 LYS A O 1
ATOM 1507 N N . VAL A 1 191 ? 17.832 -7.315 5.263 1.00 82.56 191 VAL A N 1
ATOM 1508 C CA . VAL A 1 191 ? 17.298 -6.159 5.977 1.00 82.56 191 VAL A CA 1
ATOM 1509 C C . VAL A 1 191 ? 16.498 -6.642 7.177 1.00 82.56 191 VAL A C 1
ATOM 1511 O O . VAL A 1 191 ? 15.935 -7.728 7.157 1.00 82.56 191 VAL A O 1
ATOM 1514 N N . ASP A 1 192 ? 16.470 -5.813 8.201 1.00 80.44 192 ASP A N 1
ATOM 1515 C CA . ASP A 1 192 ? 15.703 -5.962 9.430 1.00 80.44 192 ASP A CA 1
ATOM 1516 C C . ASP A 1 192 ? 14.960 -4.643 9.710 1.00 80.44 192 ASP A C 1
ATOM 1518 O O . ASP A 1 192 ? 15.128 -3.653 8.990 1.00 80.44 192 ASP A O 1
ATOM 1522 N N . GLU A 1 193 ? 14.142 -4.611 10.757 1.00 71.12 193 GLU A N 1
ATOM 1523 C CA . GLU A 1 193 ? 13.389 -3.419 11.184 1.00 71.12 193 GLU A CA 1
ATOM 1524 C C . GLU A 1 193 ? 14.275 -2.190 11.469 1.00 71.12 193 GLU A C 1
ATOM 1526 O O . GLU A 1 193 ? 13.864 -1.050 11.254 1.00 71.12 193 GLU A O 1
ATOM 1531 N N . HIS A 1 194 ? 15.536 -2.412 11.844 1.00 76.25 194 HIS A N 1
ATOM 1532 C CA . HIS A 1 194 ? 16.514 -1.368 12.146 1.00 76.25 194 HIS A CA 1
ATOM 1533 C C . HIS A 1 194 ? 17.281 -0.882 10.904 1.00 76.25 194 HIS A C 1
ATOM 1535 O O . HIS A 1 194 ? 18.081 0.061 10.976 1.00 76.25 194 HIS A O 1
ATOM 1541 N N . SER A 1 195 ? 17.058 -1.507 9.748 1.00 79.56 195 SER A N 1
ATOM 1542 C CA . SER A 1 195 ? 17.824 -1.243 8.540 1.00 79.56 195 SER A CA 1
ATOM 1543 C C . SER A 1 195 ? 17.552 0.145 7.972 1.00 79.56 195 SER A C 1
ATOM 1545 O O . SER A 1 195 ? 16.422 0.540 7.690 1.00 79.56 195 SER A O 1
ATOM 1547 N N . GLN A 1 196 ? 18.644 0.861 7.710 1.00 81.00 196 GLN A N 1
ATOM 1548 C CA . GLN A 1 196 ? 18.633 2.185 7.095 1.00 81.00 196 GLN A CA 1
ATOM 1549 C C . GLN A 1 196 ? 19.088 2.121 5.631 1.00 81.00 196 GLN A C 1
ATOM 1551 O O . GLN A 1 196 ? 19.936 1.303 5.240 1.00 81.00 196 GLN A O 1
ATOM 1556 N N . PHE A 1 197 ? 18.541 3.021 4.818 1.00 81.38 197 PHE A N 1
ATOM 1557 C CA . PHE A 1 197 ? 18.814 3.180 3.390 1.00 81.38 197 PHE A CA 1
ATOM 1558 C C . PHE A 1 197 ? 19.175 4.644 3.104 1.00 81.38 197 PHE A C 1
ATOM 1560 O O . PHE A 1 197 ? 18.430 5.394 2.476 1.00 81.38 197 PHE A O 1
ATOM 1567 N N . GLY A 1 198 ? 20.347 5.073 3.578 1.00 78.75 198 GLY A N 1
ATOM 1568 C CA . GLY A 1 198 ? 20.702 6.493 3.623 1.00 78.75 198 GLY A CA 1
ATOM 1569 C C . GLY A 1 198 ? 19.995 7.167 4.792 1.00 78.75 198 GLY A C 1
ATOM 1570 O O . GLY A 1 198 ? 20.265 6.816 5.932 1.00 78.75 198 GLY A O 1
ATOM 1571 N N . ILE A 1 199 ? 19.093 8.104 4.497 1.00 76.31 199 ILE A N 1
ATOM 1572 C CA . ILE A 1 199 ? 18.264 8.783 5.510 1.00 76.31 199 ILE A CA 1
ATOM 1573 C C . ILE A 1 199 ? 16.872 8.152 5.671 1.00 76.31 199 ILE A C 1
ATOM 1575 O O . ILE A 1 199 ?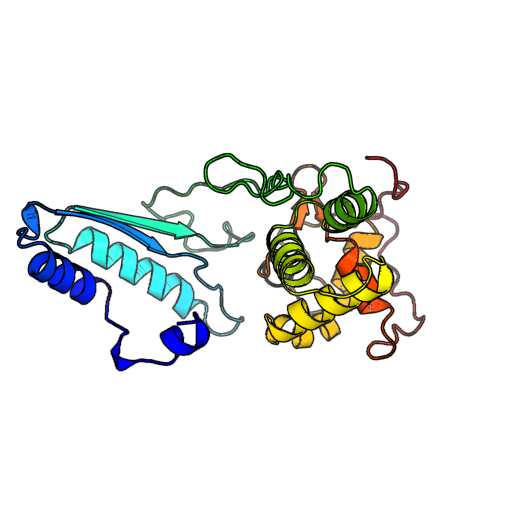 16.028 8.730 6.349 1.00 76.31 199 ILE A O 1
ATOM 1579 N N . LEU A 1 200 ? 16.607 7.044 4.968 1.00 78.69 200 LEU A N 1
ATOM 1580 C CA . LEU A 1 200 ? 15.303 6.388 4.947 1.00 78.69 200 LEU A CA 1
ATOM 1581 C C . LEU A 1 200 ? 15.302 5.114 5.803 1.00 78.69 200 LEU A C 1
ATOM 1583 O O . LEU A 1 200 ? 16.174 4.265 5.612 1.00 78.69 200 LEU A O 1
ATOM 1587 N N . SER A 1 201 ? 14.302 4.952 6.669 1.00 80.38 201 SER A N 1
ATOM 1588 C CA . SER A 1 201 ? 14.016 3.713 7.400 1.00 80.38 201 SER A CA 1
ATOM 1589 C C . SER A 1 201 ? 13.231 2.710 6.547 1.00 80.38 201 SER A C 1
ATOM 1591 O O . SER A 1 201 ? 12.678 3.060 5.500 1.00 80.38 201 SER A O 1
ATOM 1593 N N . LEU A 1 202 ? 13.145 1.461 7.011 1.00 78.12 202 LEU A N 1
ATOM 1594 C CA . LEU A 1 202 ? 12.345 0.421 6.363 1.00 78.12 202 LEU A CA 1
ATOM 1595 C C . LEU A 1 202 ? 10.867 0.825 6.197 1.00 78.12 202 LEU A C 1
ATOM 1597 O O . LEU A 1 202 ? 10.325 0.692 5.102 1.00 78.12 202 LEU A O 1
ATOM 1601 N N . ASP A 1 203 ? 10.252 1.413 7.226 1.00 75.06 203 ASP A N 1
ATOM 1602 C CA . ASP A 1 203 ? 8.875 1.930 7.164 1.00 75.06 203 ASP A CA 1
ATOM 1603 C C . ASP A 1 203 ? 8.680 2.968 6.049 1.00 75.06 203 ASP A C 1
ATOM 1605 O O . ASP A 1 203 ? 7.699 2.929 5.307 1.00 75.06 203 ASP A O 1
ATOM 1609 N N . GLN A 1 204 ? 9.625 3.904 5.888 1.00 75.12 204 GLN A N 1
ATOM 1610 C CA . GLN A 1 204 ? 9.534 4.949 4.851 1.00 75.12 204 GLN A CA 1
ATOM 1611 C C . GLN A 1 204 ? 9.561 4.385 3.446 1.00 75.12 204 GLN A C 1
ATOM 1613 O O . GLN A 1 204 ? 8.975 4.956 2.522 1.00 75.12 204 GLN A O 1
ATOM 1618 N N . VAL A 1 205 ? 10.313 3.306 3.291 1.00 78.00 205 VAL A N 1
ATOM 1619 C CA . VAL A 1 205 ? 10.523 2.630 2.025 1.00 78.00 205 VAL A CA 1
ATOM 1620 C C . VAL A 1 205 ? 9.267 1.877 1.605 1.00 78.00 205 VAL A C 1
ATOM 1622 O O . VAL A 1 205 ? 8.873 1.945 0.440 1.00 78.00 205 VAL A O 1
ATOM 1625 N N . THR A 1 206 ? 8.621 1.193 2.544 1.00 77.06 206 THR A N 1
ATOM 1626 C CA . THR A 1 206 ? 7.497 0.294 2.268 1.00 77.06 206 THR A CA 1
ATOM 1627 C C . THR A 1 206 ? 6.131 0.977 2.338 1.00 77.06 206 THR A C 1
ATOM 1629 O O . THR A 1 206 ? 5.174 0.457 1.766 1.00 77.06 206 THR A O 1
ATOM 1632 N N . ALA A 1 207 ? 6.028 2.170 2.940 1.00 69.88 207 ALA A N 1
ATOM 1633 C CA . ALA A 1 207 ? 4.772 2.906 3.141 1.00 69.88 207 ALA A CA 1
ATOM 1634 C C . ALA A 1 207 ? 3.924 3.126 1.872 1.00 69.88 207 ALA A C 1
ATOM 1636 O O . ALA A 1 207 ? 2.706 3.261 1.954 1.00 69.88 207 ALA A O 1
ATOM 1637 N N . PHE A 1 208 ? 4.542 3.174 0.688 1.00 67.12 208 PHE A N 1
ATOM 1638 C CA . PHE A 1 208 ? 3.820 3.368 -0.577 1.00 67.12 208 PHE A CA 1
ATOM 1639 C C . PHE A 1 208 ? 3.294 2.066 -1.193 1.00 67.12 208 PHE A C 1
ATOM 1641 O O . PHE A 1 208 ? 2.646 2.106 -2.236 1.00 67.12 208 PHE A O 1
ATOM 1648 N N . GLY A 1 209 ? 3.606 0.911 -0.597 1.00 71.50 209 GLY A N 1
ATOM 1649 C CA . GLY A 1 209 ? 3.224 -0.399 -1.123 1.00 71.50 209 GLY A CA 1
ATOM 1650 C C . GLY A 1 209 ? 3.884 -0.750 -2.459 1.00 71.50 209 GLY A C 1
ATOM 1651 O O . GLY A 1 209 ? 3.460 -1.701 -3.103 1.00 71.50 209 GLY A O 1
ATOM 1652 N N . LEU A 1 210 ? 4.900 0.016 -2.876 1.00 75.94 210 LEU A N 1
ATOM 1653 C CA . LEU A 1 210 ? 5.690 -0.163 -4.102 1.00 75.94 210 LEU A CA 1
ATOM 1654 C C . LEU A 1 210 ? 7.002 -0.920 -3.857 1.00 75.94 210 LEU A C 1
ATOM 1656 O O . LEU A 1 210 ? 7.646 -1.377 -4.795 1.00 75.94 210 LEU A O 1
ATOM 1660 N N . ILE A 1 211 ? 7.399 -1.049 -2.594 1.00 81.06 211 ILE A N 1
ATOM 1661 C CA . ILE A 1 211 ? 8.545 -1.834 -2.142 1.00 81.06 211 ILE A CA 1
ATOM 1662 C C . ILE A 1 211 ? 8.051 -2.668 -0.963 1.00 81.06 211 ILE A C 1
ATOM 1664 O O . ILE A 1 211 ? 7.327 -2.158 -0.108 1.00 81.06 211 ILE A O 1
ATOM 1668 N N . ARG A 1 212 ? 8.396 -3.953 -0.940 1.00 80.88 212 ARG A N 1
ATOM 1669 C CA . ARG A 1 212 ? 7.950 -4.915 0.074 1.00 80.88 212 ARG A CA 1
ATOM 1670 C C . ARG A 1 212 ? 9.141 -5.593 0.718 1.00 80.88 212 ARG A C 1
ATOM 1672 O O . ARG A 1 212 ? 10.129 -5.869 0.040 1.00 80.88 212 ARG A O 1
ATOM 1679 N N . LEU A 1 213 ? 9.016 -5.916 1.996 1.00 80.94 213 LEU A N 1
ATOM 1680 C CA . LEU A 1 213 ? 9.898 -6.871 2.645 1.00 80.94 213 LEU A CA 1
ATOM 1681 C C . LEU A 1 213 ? 9.377 -8.288 2.375 1.00 80.94 213 LEU A C 1
ATOM 1683 O O . LEU A 1 213 ? 8.223 -8.592 2.663 1.00 80.94 213 LEU A O 1
ATOM 1687 N N . ASN A 1 214 ? 10.229 -9.156 1.837 1.00 80.25 214 ASN A N 1
ATOM 1688 C CA . ASN A 1 214 ? 10.012 -10.595 1.909 1.00 80.25 214 ASN A CA 1
ATOM 1689 C C . ASN A 1 214 ? 10.454 -11.056 3.303 1.00 80.25 214 ASN A C 1
ATOM 1691 O O . ASN A 1 214 ? 11.651 -11.129 3.563 1.00 80.25 214 ASN A O 1
ATOM 1695 N N . GLU A 1 215 ? 9.507 -11.350 4.192 1.00 74.38 215 GLU A N 1
ATOM 1696 C CA . GLU A 1 215 ? 9.791 -11.752 5.579 1.00 74.38 215 GLU A CA 1
ATOM 1697 C C . GLU A 1 215 ? 10.524 -13.098 5.684 1.00 74.38 215 GLU A C 1
ATOM 1699 O O . GLU A 1 215 ? 11.273 -13.326 6.632 1.00 74.38 215 GLU A O 1
ATOM 1704 N N . VAL A 1 216 ? 10.362 -13.990 4.704 1.00 76.44 216 VAL A N 1
ATOM 1705 C CA . VAL A 1 216 ? 11.041 -15.295 4.707 1.00 76.44 216 VAL A CA 1
ATOM 1706 C C . VAL A 1 216 ? 12.524 -15.120 4.395 1.00 76.44 216 VAL A C 1
ATOM 1708 O O . VAL A 1 216 ? 13.390 -15.676 5.069 1.00 76.44 216 VAL A O 1
ATOM 1711 N N . GLU A 1 217 ? 12.825 -14.334 3.365 1.00 78.25 217 GLU A N 1
ATOM 1712 C CA . GLU A 1 217 ? 14.197 -14.121 2.897 1.00 78.25 217 GLU A CA 1
ATOM 1713 C C . GLU A 1 217 ? 14.888 -12.931 3.578 1.00 78.25 217 GLU A C 1
ATOM 1715 O O . GLU A 1 217 ? 16.112 -12.800 3.492 1.00 78.25 217 GLU A O 1
ATOM 1720 N N . GLN A 1 218 ? 14.115 -12.094 4.276 1.00 83.12 218 GLN A N 1
ATOM 1721 C CA . GLN A 1 218 ? 14.535 -10.836 4.894 1.00 83.12 218 GLN A CA 1
ATOM 1722 C C . GLN A 1 218 ? 15.191 -9.895 3.875 1.00 83.12 218 GLN A C 1
ATOM 1724 O O . GLN A 1 218 ? 16.231 -9.302 4.138 1.00 83.12 218 GLN A O 1
ATOM 1729 N N . ILE A 1 219 ? 14.616 -9.780 2.673 1.00 84.38 219 ILE A N 1
ATOM 1730 C CA . ILE A 1 219 ? 15.114 -8.904 1.599 1.00 84.38 219 ILE A CA 1
ATOM 1731 C C . ILE A 1 219 ? 14.009 -7.993 1.076 1.00 84.38 219 ILE A C 1
ATOM 1733 O O . ILE A 1 219 ? 12.831 -8.345 1.098 1.00 84.38 219 ILE A O 1
ATOM 1737 N N . LEU A 1 220 ? 14.389 -6.831 0.548 1.00 85.69 220 LEU A N 1
ATOM 1738 C CA . LEU A 1 220 ? 13.446 -5.975 -0.161 1.00 85.69 220 LEU A CA 1
ATOM 1739 C C . LEU A 1 220 ? 13.191 -6.478 -1.584 1.00 85.69 220 LEU A C 1
ATOM 1741 O O . LEU A 1 220 ? 14.111 -6.918 -2.270 1.00 85.69 220 LEU A O 1
ATOM 1745 N N . THR A 1 221 ? 11.951 -6.323 -2.037 1.00 84.19 221 THR A N 1
ATOM 1746 C CA . THR A 1 221 ? 11.489 -6.588 -3.404 1.00 84.19 221 THR A CA 1
ATOM 1747 C C . THR A 1 221 ? 10.709 -5.384 -3.925 1.00 84.19 221 THR A C 1
ATOM 1749 O O . THR A 1 221 ? 10.078 -4.656 -3.155 1.00 84.19 221 THR A O 1
ATOM 1752 N N . CYS A 1 222 ? 10.762 -5.142 -5.231 1.00 83.25 222 CYS A N 1
ATOM 1753 C CA . CYS A 1 222 ? 9.989 -4.097 -5.891 1.00 83.25 222 CYS A CA 1
ATOM 1754 C C . CYS A 1 222 ? 9.639 -4.533 -7.326 1.00 83.25 222 CYS A C 1
ATOM 1756 O O . CYS A 1 222 ? 10.309 -5.419 -7.865 1.00 83.25 222 CYS A O 1
ATOM 1758 N N . PRO A 1 223 ? 8.590 -3.964 -7.941 1.00 80.06 223 PRO A N 1
ATOM 1759 C CA . PRO A 1 223 ? 8.189 -4.321 -9.289 1.00 80.06 223 PRO A CA 1
ATOM 1760 C C . PRO A 1 223 ? 9.199 -3.786 -10.304 1.00 80.06 223 PRO A C 1
ATOM 1762 O O . PRO A 1 223 ? 9.765 -2.700 -10.126 1.00 80.06 223 PRO A O 1
ATOM 1765 N N . TYR A 1 224 ? 9.412 -4.544 -11.382 1.00 75.88 224 TYR A N 1
ATOM 1766 C CA . TYR A 1 224 ? 10.461 -4.276 -12.364 1.00 75.88 224 TYR A CA 1
ATOM 1767 C C . TYR A 1 224 ? 10.321 -2.891 -13.005 1.00 75.88 224 TYR A C 1
ATOM 1769 O O . TYR A 1 224 ? 11.315 -2.202 -13.236 1.00 75.88 224 TYR A O 1
ATOM 1777 N N . VAL A 1 225 ? 9.078 -2.436 -13.185 1.00 72.31 225 VAL A N 1
ATOM 1778 C CA . VAL A 1 225 ? 8.738 -1.090 -13.668 1.00 72.31 225 VAL A CA 1
ATOM 1779 C C . VAL A 1 225 ? 9.478 0.024 -12.916 1.00 72.31 225 VAL A C 1
ATOM 1781 O O . VAL A 1 225 ? 9.892 1.008 -13.524 1.00 72.31 225 VAL A O 1
ATOM 1784 N N . LEU A 1 226 ? 9.741 -0.129 -11.612 1.00 75.56 226 LEU A N 1
ATOM 1785 C CA . LEU A 1 226 ? 10.449 0.897 -10.843 1.00 75.56 226 LEU A CA 1
ATOM 1786 C C . LEU A 1 226 ? 11.941 0.966 -11.163 1.00 75.56 226 LEU A C 1
ATOM 1788 O O . LEU A 1 226 ? 12.535 2.023 -10.966 1.00 75.56 226 LEU A O 1
ATOM 1792 N N . TYR A 1 227 ? 12.558 -0.102 -11.677 1.00 72.81 227 TYR A N 1
ATOM 1793 C CA . TYR A 1 227 ? 13.943 -0.025 -12.147 1.00 72.81 227 TYR A CA 1
ATOM 1794 C C . TYR A 1 227 ? 14.073 0.856 -13.384 1.00 72.81 227 TYR A C 1
ATOM 1796 O O . TYR A 1 227 ? 15.085 1.529 -13.548 1.00 72.81 227 TYR A O 1
ATOM 1804 N N . LEU A 1 228 ? 13.041 0.913 -14.222 1.00 67.94 228 LEU A N 1
ATOM 1805 C CA . LEU A 1 228 ? 13.044 1.750 -15.421 1.00 67.94 228 LEU A CA 1
ATOM 1806 C C . LEU A 1 228 ? 12.908 3.238 -15.094 1.00 67.94 228 LEU A C 1
ATOM 1808 O O . LEU A 1 228 ? 13.421 4.074 -15.833 1.00 67.94 228 LEU A O 1
ATOM 1812 N N . LEU A 1 229 ? 12.320 3.584 -13.942 1.00 64.06 229 LEU A N 1
ATOM 1813 C CA . LEU A 1 229 ? 12.398 4.950 -13.415 1.00 64.06 229 LEU A CA 1
ATOM 1814 C C . LEU A 1 229 ? 13.850 5.372 -13.131 1.00 64.06 229 LEU A C 1
ATOM 1816 O O . LEU A 1 229 ? 14.173 6.553 -13.256 1.00 64.06 229 LEU A O 1
ATOM 1820 N N . LEU A 1 230 ? 14.726 4.423 -12.770 1.00 59.94 230 LEU A N 1
ATOM 1821 C CA . LEU A 1 230 ? 16.138 4.689 -12.465 1.00 59.94 230 LEU A CA 1
ATOM 1822 C C . LEU A 1 230 ? 16.969 4.971 -13.720 1.00 59.94 230 LEU A C 1
ATOM 1824 O O . LEU A 1 230 ? 17.987 5.647 -13.617 1.00 59.94 230 LEU A O 1
ATOM 1828 N N . ASP A 1 231 ? 16.555 4.436 -14.871 1.00 53.59 231 ASP A N 1
ATOM 1829 C CA . ASP A 1 231 ? 17.250 4.580 -16.159 1.00 53.59 231 ASP A CA 1
ATOM 1830 C C . ASP A 1 231 ? 16.761 5.804 -16.959 1.00 53.59 231 ASP A C 1
ATOM 1832 O O . ASP A 1 231 ? 17.287 6.135 -18.021 1.00 53.59 231 ASP A O 1
ATOM 1836 N N . SER A 1 232 ? 15.755 6.522 -16.447 1.00 52.75 232 SER A N 1
ATOM 1837 C CA . SER A 1 232 ? 15.306 7.770 -17.059 1.00 52.75 232 SER A CA 1
ATOM 1838 C C . SER A 1 232 ? 16.374 8.862 -16.906 1.00 52.75 232 SER A C 1
ATOM 1840 O O . SER A 1 232 ? 16.971 9.044 -15.844 1.00 52.75 232 SER A O 1
ATOM 1842 N N . SER A 1 233 ? 16.605 9.631 -17.975 1.00 46.44 233 SER A N 1
ATOM 1843 C CA . SER A 1 233 ? 17.625 10.691 -18.056 1.00 46.44 233 SER A CA 1
ATOM 1844 C C . SER A 1 233 ? 17.505 11.796 -16.994 1.00 46.44 233 SER A C 1
ATOM 1846 O O . SER A 1 233 ? 18.403 12.628 -16.883 1.00 46.44 233 SER A O 1
ATOM 1848 N N . GLU A 1 234 ? 16.407 11.825 -16.234 1.00 48.53 234 GLU A N 1
ATOM 1849 C CA . GLU A 1 234 ? 16.179 12.752 -15.120 1.00 48.53 234 GLU A CA 1
ATOM 1850 C C . GLU A 1 234 ? 16.960 12.375 -13.850 1.00 48.53 234 GLU A C 1
ATOM 1852 O O . GLU A 1 234 ? 17.282 13.259 -13.058 1.00 48.53 234 GLU A O 1
ATOM 1857 N N . PHE A 1 235 ? 17.335 11.103 -13.668 1.00 51.25 235 PHE A N 1
ATOM 1858 C CA . PHE A 1 235 ? 18.071 10.638 -12.489 1.00 51.25 235 PHE A CA 1
ATOM 1859 C C . PHE A 1 235 ? 19.351 9.906 -12.901 1.00 51.25 235 PHE A C 1
ATOM 1861 O O . PHE A 1 235 ? 19.425 8.693 -12.762 1.00 51.25 235 PHE A O 1
ATOM 1868 N N . PRO A 1 236 ? 20.394 10.582 -13.413 1.00 51.72 236 PRO A N 1
ATOM 1869 C CA . PRO A 1 236 ? 21.643 9.912 -13.749 1.00 51.72 236 PRO A CA 1
ATOM 1870 C C . PRO A 1 236 ? 22.312 9.401 -12.468 1.00 51.72 236 PRO A C 1
ATOM 1872 O O . PRO A 1 236 ? 22.946 10.148 -11.720 1.00 51.72 236 PRO A O 1
ATOM 1875 N N . TRP A 1 237 ? 22.189 8.102 -12.207 1.00 53.84 237 TRP A N 1
ATOM 1876 C CA . TRP A 1 237 ? 22.908 7.435 -11.130 1.00 53.84 237 TRP A CA 1
ATOM 1877 C C . TRP A 1 237 ? 24.389 7.409 -11.483 1.00 53.84 237 TRP A C 1
ATOM 1879 O O . TRP A 1 237 ? 24.874 6.524 -12.187 1.00 53.84 237 TRP A O 1
ATOM 1889 N N . ILE A 1 238 ? 25.112 8.428 -11.019 1.00 47.31 238 ILE A N 1
ATOM 1890 C CA . ILE A 1 238 ? 26.560 8.532 -11.189 1.00 47.31 238 ILE A CA 1
ATOM 1891 C C . ILE A 1 238 ? 27.186 7.216 -10.707 1.00 47.31 238 ILE A C 1
ATOM 1893 O O . ILE A 1 238 ? 26.928 6.773 -9.582 1.00 47.31 238 ILE A O 1
ATOM 1897 N N . LYS A 1 239 ? 28.010 6.619 -11.583 1.00 46.22 239 LYS A N 1
ATOM 1898 C CA . LYS A 1 239 ? 28.743 5.335 -11.489 1.00 46.22 239 LYS A CA 1
ATOM 1899 C C . LYS A 1 239 ? 29.648 5.158 -10.259 1.00 46.22 239 LYS A C 1
ATOM 1901 O O . LYS A 1 239 ? 30.463 4.239 -10.220 1.00 46.22 239 LYS A O 1
ATOM 1906 N N . GLU A 1 240 ? 29.529 5.999 -9.248 1.00 44.62 240 GLU A N 1
ATOM 1907 C CA . GLU A 1 240 ? 30.178 5.781 -7.966 1.00 44.62 240 GLU A CA 1
ATOM 1908 C C . GLU A 1 240 ? 29.386 4.711 -7.214 1.00 44.62 240 GLU A C 1
ATOM 1910 O O . GLU A 1 240 ? 28.361 4.957 -6.578 1.00 44.62 240 GLU A O 1
ATOM 1915 N N . LEU A 1 241 ? 29.827 3.467 -7.394 1.00 43.62 241 LEU A N 1
ATOM 1916 C CA . LEU A 1 241 ? 29.343 2.293 -6.684 1.00 43.62 241 LEU A CA 1
ATOM 1917 C C . LEU A 1 241 ? 29.508 2.514 -5.175 1.00 43.62 241 LEU A C 1
ATOM 1919 O O . LEU A 1 241 ? 30.598 2.346 -4.633 1.00 43.62 241 LEU A O 1
ATOM 1923 N N . CYS A 1 242 ? 28.421 2.832 -4.472 1.00 42.19 242 CYS A N 1
ATOM 1924 C CA . CYS A 1 242 ? 28.382 2.647 -3.027 1.00 42.19 242 CYS A CA 1
ATOM 1925 C C . CYS A 1 242 ? 28.540 1.148 -2.752 1.00 42.19 242 CYS A C 1
ATOM 1927 O O . CYS A 1 242 ? 27.658 0.335 -3.041 1.00 42.19 242 CYS A O 1
ATOM 1929 N N . HIS A 1 243 ? 29.708 0.769 -2.243 1.00 45.28 243 HIS A N 1
ATOM 1930 C CA . HIS A 1 243 ? 30.015 -0.601 -1.878 1.00 45.28 243 HIS A CA 1
ATOM 1931 C C . HIS A 1 243 ? 29.147 -1.021 -0.685 1.00 45.28 243 HIS A C 1
ATOM 1933 O O . HIS A 1 243 ? 29.484 -0.748 0.460 1.00 45.28 243 HIS A O 1
ATOM 1939 N N . ALA A 1 244 ? 28.040 -1.728 -0.933 1.00 45.50 244 ALA A N 1
ATOM 1940 C CA . ALA A 1 244 ? 27.412 -2.520 0.123 1.00 45.50 244 ALA A CA 1
ATOM 1941 C C . ALA A 1 244 ? 28.442 -3.555 0.636 1.00 45.50 244 ALA A C 1
ATOM 1943 O O . ALA A 1 244 ? 29.081 -4.190 -0.218 1.00 45.50 244 ALA A O 1
ATOM 1944 N N . PRO A 1 245 ? 28.623 -3.743 1.958 1.00 50.44 245 PRO A N 1
ATOM 1945 C CA . PRO A 1 245 ? 29.550 -4.733 2.507 1.00 50.44 245 PRO A CA 1
ATOM 1946 C C . PRO A 1 245 ? 29.294 -6.113 1.890 1.00 50.44 245 PRO A C 1
ATOM 1948 O O . PRO A 1 245 ? 28.143 -6.536 1.774 1.00 50.44 245 PRO A O 1
ATOM 1951 N N . LYS A 1 246 ? 30.354 -6.802 1.440 1.00 52.62 246 LYS A N 1
ATOM 1952 C CA . LYS A 1 246 ? 30.246 -8.114 0.766 1.00 52.62 246 LYS A CA 1
ATOM 1953 C C . LYS A 1 246 ? 29.561 -9.171 1.635 1.00 52.62 246 LYS A C 1
ATOM 1955 O O . LYS A 1 246 ? 28.925 -10.065 1.097 1.00 52.62 246 LYS A O 1
ATOM 1960 N N . GLU A 1 247 ? 29.680 -9.033 2.949 1.00 53.97 247 GLU A N 1
ATOM 1961 C CA . GLU A 1 247 ? 29.217 -9.990 3.956 1.00 53.97 247 GLU A CA 1
ATOM 1962 C C . GLU A 1 247 ? 27.688 -10.173 3.968 1.00 53.97 247 GLU A C 1
ATOM 1964 O O . GLU A 1 247 ? 27.215 -11.234 4.359 1.00 53.97 247 GLU A O 1
ATOM 1969 N N . ASN A 1 248 ? 26.922 -9.199 3.454 1.00 50.53 248 ASN A N 1
ATOM 1970 C CA . ASN A 1 248 ? 25.450 -9.219 3.466 1.00 50.53 248 ASN A CA 1
ATOM 1971 C C . ASN A 1 248 ? 24.812 -9.413 2.078 1.00 50.53 248 ASN A C 1
ATOM 1973 O O . ASN A 1 248 ? 23.603 -9.217 1.931 1.00 50.53 248 ASN A O 1
ATOM 1977 N N . ARG A 1 249 ? 25.603 -9.735 1.045 1.00 54.25 249 ARG A N 1
ATOM 1978 C CA . ARG A 1 249 ? 25.095 -9.951 -0.319 1.00 54.25 249 ARG A CA 1
ATOM 1979 C C . ARG A 1 249 ? 24.787 -11.427 -0.522 1.00 54.25 249 ARG A C 1
ATOM 1981 O O . ARG A 1 249 ? 25.663 -12.267 -0.337 1.00 54.25 249 ARG A O 1
ATOM 1988 N N . VAL A 1 250 ? 23.571 -11.736 -0.955 1.00 55.56 250 VAL A N 1
ATOM 1989 C CA . VAL A 1 250 ? 23.228 -13.087 -1.406 1.00 55.56 250 VAL A CA 1
ATOM 1990 C C . VAL A 1 250 ? 23.388 -13.121 -2.925 1.00 55.56 250 VAL A C 1
ATOM 1992 O O . VAL A 1 250 ? 22.648 -12.457 -3.648 1.00 55.56 250 VAL A O 1
ATOM 1995 N N . GLU A 1 251 ? 24.379 -13.861 -3.428 1.00 43.25 251 GLU A N 1
ATOM 1996 C CA . GLU A 1 251 ? 24.519 -14.097 -4.869 1.00 43.25 251 GLU A CA 1
ATOM 1997 C C . GLU A 1 251 ? 23.421 -15.057 -5.336 1.00 43.25 251 GLU A C 1
ATOM 1999 O O . GLU A 1 251 ? 23.532 -16.272 -5.189 1.00 43.25 251 GLU A O 1
ATOM 2004 N N . VAL A 1 252 ? 22.352 -14.513 -5.914 1.00 46.59 252 VAL A N 1
ATOM 2005 C CA . VAL A 1 252 ? 21.319 -15.304 -6.592 1.00 46.59 252 VAL A CA 1
ATOM 2006 C C . VAL A 1 252 ? 21.013 -14.654 -7.930 1.00 46.59 252 VAL A C 1
ATOM 2008 O O . VAL A 1 252 ? 20.899 -13.431 -8.036 1.00 46.59 252 VAL A O 1
ATOM 2011 N N . LYS A 1 253 ? 20.912 -15.473 -8.976 1.00 39.69 253 LYS A N 1
ATOM 2012 C CA . LYS A 1 253 ? 20.653 -14.984 -10.331 1.00 39.69 253 LYS A CA 1
ATOM 2013 C C . LYS A 1 253 ? 19.208 -14.458 -10.427 1.00 39.69 253 LYS A C 1
ATOM 2015 O O . LYS A 1 253 ? 18.313 -15.110 -9.895 1.00 39.69 253 LYS A O 1
ATOM 2020 N N . PRO A 1 254 ? 18.955 -13.330 -11.124 1.00 36.16 254 PRO A N 1
ATOM 2021 C CA . PRO A 1 254 ? 17.648 -12.660 -11.140 1.00 36.16 254 PRO A CA 1
ATOM 2022 C C . PRO A 1 254 ? 16.465 -13.501 -11.655 1.00 36.16 254 PRO A C 1
ATOM 2024 O O . PRO A 1 254 ? 15.329 -13.095 -11.469 1.00 36.16 254 PRO A O 1
ATOM 2027 N N . TRP A 1 255 ? 16.719 -14.655 -12.275 1.00 40.44 255 TRP A N 1
ATOM 2028 C CA . TRP A 1 255 ? 15.722 -15.563 -12.860 1.00 40.44 255 TRP A CA 1
ATOM 2029 C C . TRP A 1 255 ? 15.529 -16.873 -12.084 1.00 40.44 255 TRP A C 1
ATOM 2031 O O . TRP A 1 255 ? 14.907 -17.802 -12.593 1.00 40.44 255 TRP A O 1
ATOM 2041 N N . GLN A 1 256 ? 16.113 -17.001 -10.893 1.00 33.06 256 GLN A N 1
ATOM 2042 C CA . GLN A 1 256 ? 15.801 -18.114 -9.998 1.00 33.06 256 GLN A CA 1
ATOM 2043 C C . GLN A 1 256 ? 14.605 -17.697 -9.141 1.00 33.06 256 GLN A C 1
ATOM 2045 O O . GLN A 1 256 ? 14.784 -17.078 -8.091 1.00 33.06 256 GLN A O 1
ATOM 2050 N N . PHE A 1 257 ? 13.416 -17.966 -9.682 1.00 41.09 257 PHE A N 1
ATOM 2051 C CA . PHE A 1 257 ? 12.130 -17.981 -8.989 1.00 41.09 257 PHE A CA 1
ATOM 2052 C C . PHE A 1 257 ? 11.772 -19.428 -8.646 1.00 41.09 257 PHE A C 1
ATOM 2054 O O . PHE A 1 257 ? 12.119 -20.316 -9.465 1.00 41.09 257 PHE A O 1
#

Secondary structure (DSSP, 8-state):
--HHHHHH-GGG---HHHHHHHHHHHHT--GGG-EEEEEE-------TT-THHHHHHHHHHHHHHHH-SSEEEEEE----S--SSSSSTT--S---------PPPPEETTEETTGGGTT-HHHHHHHHHTTT-HHHHHHHHHHHHH--S---HHHHHHHHHHHHHHH-HHHHHHHTTTHHHHHHHHTT-B--TT-EETTEEHHHHHTTSSSEEETTTTEEE--THHHHHHTSTTS---S------GGG-----TT--

Sequence (257 aa):
MDWESFSQETSRHCMPSAAIVKLSEVTGTRLQDMCVILCVDRLPKRDFENDLDFYGALNALAELVNTSECWVIAICSATIYDLENNSLADATQWICQVPTTTLSHPTVTGEDIFAVYEDNKLVKLLIDDMGGFGTPVEILHDVLSESSKPMEYVPVLTDVLNLLQSRYPQFRKKFEKMRNVFLAVVARRKVDEHSQFGILSLDQVTAFGLIRLNEVEQILTCPYVLYLLLDSSEFPWIKELCHAPKENRVEVKPWQF

pLDDT: mean 70.69, std 13.77, range [33.06, 88.88]

Radius of gyration: 21.53 Å; chains: 1; bounding box: 65×39×55 Å

Organism: NCBI:txid4793